Protein AF-A0A956RTL3-F1 (afdb_monomer_lite)

pLDDT: mean 79.17, std 16.59, range [28.55, 94.38]

Foldseek 3Di:
DLVVVLVVLVVLLVVLVVVLVVLVVVLVVVLVVLVVVLVVVVVVVVVVVVVVVVVLVVLVVVLVVLVVVLVVLVVQLVVLVVQLVVLVVQLVVLVVVPPVSPVSNVVSVVSNVVSVVSNVVSVVSNVVSVVSVVVSVVSVVVSVVVNVVVVVVSVVSVVVVVVVSVVSVVVSVVSNVVSVVSSVVSVVVSVVSVVCVVVPVCVVVVVVVVVVVVVVVVVVVVVVCVVCVPVVVVVVVVLVVVLVVDPDPVVNVVSVCVVVVVVDPDDDDDDPDPPDPDPDPDDDDDDDD

Secondary structure (DSSP, 8-state):
-HHHHHHHHHHHHHHHHHHHHHHHHHHHHHHHHHHHHHHHHHHHHHHHHHHHHHHHHHHHHHHHHHHHHHHHHHHHHHHHHHHHHHHHHHHHHHHHHGGGGHHHHHHHHHHHHHHHHHHHHHHHHHHHHHHHHHHHHHHHHHHHHHHHHHHHHHHHHHHHHHHHHHHHHHHHHHHHHHHHHHHHHHHHHHHHHHHHTTT-THHHHHHHHHHHHHHHHHHHHHHHHHH-TTHHHHHHHHHHHHHTT--SHHHHHHHHHHHHHTTS-------------------------

Sequence (289 aa):
NLQDVAGKVELITAASQKLSGLSENTESSLLDNLAKSIADTAEQIAKRFEAFDHLNNSIFSTLSQVEQISTLVKEIESVGEKIEMIAINAQVHAIRTGSDGAALGVIARDIQRLAYLAQYQTSDLSKIIVKIRVAEKNLKDTYDISRSSENERMQNLTQDIKTLIDNMHQQHTQATQLLTKMATMNSDLAVKIKSYLPQINIHTSFTLLIDGVKEILRETVMKIEQMYPDLAHETSTSMENIAERYTMMSERVVHNQFIKGNESGTEQMEPSQIIIDTVVDDDSNIEFF

Radius of gyration: 57.9 Å; chains: 1; bounding box: 109×41×160 Å

Structure (mmCIF, N/CA/C/O backbone):
data_AF-A0A956RTL3-F1
#
_entry.id   AF-A0A956RTL3-F1
#
loop_
_atom_site.group_PDB
_atom_site.id
_atom_site.type_symbol
_atom_site.label_atom_id
_atom_site.label_alt_id
_atom_site.label_comp_id
_atom_site.label_asym_id
_atom_site.label_entity_id
_atom_site.label_seq_id
_atom_site.pdbx_PDB_ins_code
_atom_site.Cartn_x
_atom_site.Cartn_y
_atom_site.Cartn_z
_atom_site.occupancy
_atom_site.B_iso_or_equiv
_atom_site.auth_seq_id
_atom_site.auth_comp_id
_atom_site.auth_asym_id
_atom_site.auth_atom_id
_atom_site.pdbx_PDB_model_num
ATOM 1 N N . ASN A 1 1 ? 27.515 9.390 -54.216 1.00 72.69 1 ASN A N 1
ATOM 2 C CA . ASN A 1 1 ? 28.746 10.062 -53.749 1.00 72.69 1 ASN A CA 1
ATOM 3 C C . ASN A 1 1 ? 29.232 9.345 -52.484 1.00 72.69 1 ASN A C 1
ATOM 5 O O . ASN A 1 1 ? 28.556 9.434 -51.471 1.00 72.69 1 ASN A O 1
ATOM 9 N N . LEU A 1 2 ? 30.322 8.563 -52.542 1.00 72.50 2 LEU A N 1
ATOM 10 C CA . LEU A 1 2 ? 30.811 7.752 -51.403 1.00 72.50 2 LEU A CA 1
ATOM 11 C C . LEU A 1 2 ? 31.325 8.594 -50.223 1.00 72.50 2 LEU A C 1
ATOM 13 O O . LEU A 1 2 ? 31.311 8.126 -49.087 1.00 72.50 2 LEU A O 1
ATOM 17 N N . GLN A 1 3 ? 31.735 9.836 -50.475 1.00 74.94 3 GLN A N 1
ATOM 18 C CA . GLN A 1 3 ? 32.202 10.751 -49.437 1.00 74.94 3 GLN A CA 1
ATOM 19 C C . GLN A 1 3 ? 31.057 11.209 -48.520 1.00 74.94 3 GLN A C 1
ATOM 21 O O . GLN A 1 3 ? 31.235 11.283 -47.307 1.00 74.94 3 GLN A O 1
ATOM 26 N N . ASP A 1 4 ? 29.860 11.409 -49.081 1.00 80.75 4 ASP A N 1
ATOM 27 C CA . ASP A 1 4 ? 28.635 11.676 -48.311 1.00 80.75 4 ASP A CA 1
ATOM 28 C C . ASP A 1 4 ? 28.254 10.478 -47.421 1.00 80.75 4 ASP A C 1
ATOM 30 O O . ASP A 1 4 ? 27.913 10.638 -46.251 1.00 80.75 4 ASP A O 1
ATOM 34 N N . VAL A 1 5 ? 28.395 9.251 -47.940 1.00 79.56 5 VAL A N 1
ATOM 35 C CA . VAL A 1 5 ? 28.131 8.027 -47.165 1.00 79.56 5 VAL A CA 1
ATOM 36 C C . VAL A 1 5 ? 29.120 7.889 -46.003 1.00 79.56 5 VAL A C 1
ATOM 38 O O . VAL A 1 5 ? 28.698 7.594 -44.888 1.00 79.56 5 VAL A O 1
ATOM 41 N N . ALA A 1 6 ? 30.413 8.158 -46.218 1.00 78.94 6 ALA A N 1
ATOM 42 C CA . ALA A 1 6 ? 31.412 8.141 -45.146 1.00 78.94 6 ALA A CA 1
ATOM 43 C C . ALA A 1 6 ? 31.090 9.153 -44.030 1.00 78.94 6 ALA A C 1
ATOM 45 O O . ALA A 1 6 ? 31.144 8.799 -42.852 1.00 78.94 6 ALA A O 1
ATOM 46 N N . GLY A 1 7 ? 30.688 10.378 -44.392 1.00 83.00 7 GLY A N 1
ATOM 47 C CA . GLY A 1 7 ? 30.278 11.398 -43.422 1.00 83.00 7 GLY A CA 1
ATOM 48 C C . GLY A 1 7 ? 29.044 10.985 -42.613 1.00 83.00 7 GLY A C 1
ATOM 49 O O . GLY A 1 7 ? 29.021 11.126 -41.391 1.00 83.00 7 GLY A O 1
ATOM 50 N N . LYS A 1 8 ? 28.041 10.384 -43.266 1.00 86.12 8 LYS A N 1
ATOM 51 C CA . LYS A 1 8 ? 26.853 9.839 -42.583 1.00 86.12 8 LYS A CA 1
ATOM 52 C C . LYS A 1 8 ? 27.207 8.722 -41.597 1.00 86.12 8 LYS A C 1
ATOM 54 O O . LYS A 1 8 ? 26.656 8.685 -40.502 1.00 86.12 8 LYS A O 1
ATOM 59 N N . VAL A 1 9 ? 28.147 7.845 -41.941 1.00 87.31 9 VAL A N 1
ATOM 60 C CA . VAL A 1 9 ? 28.600 6.753 -41.060 1.00 87.31 9 VAL A CA 1
ATOM 61 C C . VAL A 1 9 ? 29.336 7.282 -39.816 1.00 87.31 9 VAL A C 1
ATOM 63 O O . VAL A 1 9 ? 29.134 6.768 -38.710 1.00 87.31 9 VAL A O 1
ATOM 66 N N . GLU A 1 10 ? 30.135 8.342 -39.954 1.00 84.31 10 GLU A N 1
ATOM 67 C CA . GLU A 1 10 ? 30.781 9.013 -38.813 1.00 84.31 10 GLU A CA 1
ATOM 68 C C . GLU A 1 10 ? 29.749 9.672 -37.879 1.00 84.31 10 GLU A C 1
ATOM 70 O O . GLU A 1 10 ? 29.827 9.503 -36.658 1.00 84.31 10 GLU A O 1
ATOM 75 N N . LEU A 1 11 ? 28.719 10.325 -38.434 1.00 86.38 11 LEU A N 1
ATOM 76 C CA . LEU A 1 11 ? 27.612 10.893 -37.650 1.00 86.38 11 LEU A CA 1
ATOM 77 C C . LEU A 1 11 ? 26.847 9.826 -36.856 1.00 86.38 11 LEU A C 1
ATOM 79 O O . LEU A 1 11 ? 26.549 10.028 -35.677 1.00 86.38 11 LEU A O 1
ATOM 83 N N . ILE A 1 12 ? 26.556 8.678 -37.474 1.00 86.38 12 ILE A N 1
ATOM 84 C CA . ILE A 1 12 ? 25.872 7.566 -36.798 1.00 86.38 12 ILE A CA 1
ATOM 85 C C . ILE A 1 12 ? 26.739 7.015 -35.654 1.00 86.38 12 ILE A C 1
ATOM 87 O O . ILE A 1 12 ? 26.221 6.714 -34.580 1.00 86.38 12 ILE A O 1
ATOM 91 N N . THR A 1 13 ? 28.059 6.934 -35.838 1.00 86.44 13 THR A N 1
ATOM 92 C CA . THR A 1 13 ? 28.989 6.487 -34.785 1.00 86.44 13 THR A CA 1
ATOM 93 C C . THR A 1 13 ? 28.964 7.422 -33.572 1.00 86.44 13 THR A C 1
ATOM 95 O O . THR A 1 13 ? 28.840 6.957 -32.435 1.00 86.44 13 THR A O 1
ATOM 98 N N . ALA A 1 14 ? 29.005 8.737 -33.803 1.00 85.56 14 ALA A N 1
ATOM 99 C CA . ALA A 1 14 ? 28.901 9.734 -32.737 1.00 85.56 14 ALA A CA 1
ATOM 100 C C . ALA A 1 14 ? 27.537 9.676 -32.022 1.00 85.56 14 ALA A C 1
ATOM 102 O O . ALA A 1 14 ? 27.465 9.778 -30.794 1.00 85.56 14 ALA A O 1
ATOM 103 N N . ALA A 1 15 ? 26.452 9.457 -32.774 1.00 85.81 15 ALA A N 1
ATOM 104 C CA . ALA A 1 15 ? 25.116 9.284 -32.211 1.00 85.81 15 ALA A CA 1
ATOM 105 C C . ALA A 1 15 ? 25.019 8.037 -31.312 1.00 85.81 15 ALA A C 1
ATOM 107 O O . ALA A 1 15 ? 24.477 8.135 -30.210 1.00 85.81 15 ALA A O 1
ATOM 108 N N . SER A 1 16 ? 25.591 6.896 -31.721 1.00 84.06 16 SER A N 1
ATOM 109 C CA . SER A 1 16 ? 25.631 5.675 -30.898 1.00 84.06 16 SER A CA 1
ATOM 110 C C . SER A 1 16 ? 26.400 5.873 -29.587 1.00 84.06 16 SER A C 1
ATOM 112 O O . SER A 1 16 ? 25.931 5.430 -28.540 1.00 84.06 16 SER A O 1
ATOM 114 N N . GLN A 1 17 ? 27.538 6.577 -29.610 1.00 83.81 17 GLN A N 1
ATOM 115 C CA . GLN A 1 17 ? 28.301 6.890 -28.391 1.00 83.81 17 GLN A CA 1
ATOM 116 C C . GLN A 1 17 ? 27.515 7.795 -27.435 1.00 83.81 17 GLN A C 1
ATOM 118 O O . GLN A 1 17 ? 27.443 7.523 -26.236 1.00 83.81 17 GLN A O 1
ATOM 123 N N . LYS A 1 18 ? 26.874 8.844 -27.966 1.00 85.88 18 LYS A N 1
ATOM 124 C CA . LYS A 1 18 ? 26.027 9.743 -27.170 1.00 85.88 18 LYS A CA 1
ATOM 125 C C . LYS A 1 18 ? 24.845 9.000 -26.540 1.00 85.88 18 LYS A C 1
ATOM 127 O O . LYS A 1 18 ? 24.530 9.233 -25.376 1.00 85.88 18 LYS A O 1
ATOM 132 N N . LEU A 1 19 ? 24.207 8.108 -27.298 1.00 82.81 19 LEU A N 1
ATOM 133 C CA . LEU A 1 19 ? 23.093 7.294 -26.814 1.00 82.81 19 LEU A CA 1
ATOM 134 C C . LEU A 1 19 ? 23.528 6.340 -25.691 1.00 82.81 19 LEU A C 1
ATOM 136 O O . LEU A 1 19 ? 22.798 6.197 -24.715 1.00 82.81 19 LEU A O 1
ATOM 140 N N . SER A 1 20 ? 24.734 5.767 -25.773 1.00 81.75 20 SER A N 1
ATOM 141 C CA . SER A 1 20 ? 25.299 4.931 -24.703 1.00 81.75 20 SER A CA 1
ATOM 142 C C . SER A 1 20 ? 25.443 5.708 -23.388 1.00 81.75 20 SER A C 1
ATOM 144 O O . SER A 1 20 ? 24.971 5.251 -22.352 1.00 81.75 20 SER A O 1
ATOM 146 N N . GLY A 1 21 ? 26.006 6.922 -23.432 1.00 81.88 21 GLY A N 1
ATOM 147 C CA . GLY A 1 21 ? 26.162 7.755 -22.231 1.00 81.88 21 GLY A CA 1
ATOM 148 C C . GLY A 1 21 ? 24.836 8.266 -21.649 1.00 81.88 21 GLY A C 1
ATOM 149 O O . GLY A 1 21 ? 24.694 8.408 -20.436 1.00 81.88 21 GLY A O 1
ATOM 150 N N . LEU A 1 22 ? 23.830 8.528 -22.490 1.00 80.06 22 LEU A N 1
ATOM 151 C CA . LEU A 1 22 ? 22.475 8.858 -22.024 1.00 80.06 22 LEU A CA 1
ATOM 152 C C . LEU A 1 22 ? 21.806 7.663 -21.329 1.00 80.06 22 LEU A C 1
ATOM 154 O O . LEU A 1 22 ? 21.102 7.853 -20.336 1.00 80.06 22 LEU A O 1
ATOM 158 N N . SER A 1 23 ? 22.046 6.449 -21.832 1.00 78.12 23 SER A N 1
ATOM 159 C CA . SER A 1 23 ? 21.513 5.206 -21.270 1.00 78.12 23 SER A CA 1
ATOM 160 C C . SER A 1 23 ? 22.012 4.969 -19.839 1.00 78.12 23 SER A C 1
ATOM 162 O O . SER A 1 23 ? 21.199 4.717 -18.954 1.00 78.12 23 SER A O 1
ATOM 164 N N . GLU A 1 24 ? 23.317 5.133 -19.583 1.00 78.19 24 GLU A N 1
ATOM 165 C CA . GLU A 1 24 ? 23.917 4.944 -18.244 1.00 78.19 24 GLU A CA 1
ATOM 166 C C . GLU A 1 24 ? 23.346 5.923 -17.205 1.00 78.19 24 GLU A C 1
ATOM 168 O O . GLU A 1 24 ? 22.975 5.541 -16.095 1.00 78.19 24 GLU A O 1
ATOM 173 N N . ASN A 1 25 ? 23.216 7.200 -17.579 1.00 81.94 25 ASN A N 1
ATOM 174 C CA . ASN A 1 25 ? 22.660 8.221 -16.688 1.00 81.94 25 ASN A CA 1
ATOM 175 C C . ASN A 1 25 ? 21.173 7.983 -16.388 1.00 81.94 25 ASN A C 1
ATOM 177 O O . ASN A 1 25 ? 20.711 8.237 -15.274 1.00 81.94 25 ASN A O 1
ATOM 181 N N . THR A 1 26 ? 20.423 7.503 -17.383 1.00 78.94 26 THR A N 1
ATOM 182 C CA . THR A 1 26 ? 18.995 7.209 -17.228 1.00 78.94 26 THR A CA 1
ATOM 183 C C . THR A 1 26 ? 18.782 6.018 -16.296 1.00 78.94 26 THR A C 1
ATOM 185 O O . THR A 1 26 ? 17.918 6.085 -15.427 1.00 78.94 26 THR A O 1
ATOM 188 N N . GLU A 1 27 ? 19.585 4.958 -16.427 1.00 80.94 27 GLU A N 1
ATOM 189 C CA . GLU A 1 27 ? 19.527 3.793 -15.536 1.00 80.94 27 GLU A CA 1
ATOM 190 C C . GLU A 1 27 ? 19.791 4.195 -14.082 1.00 80.94 27 GLU A C 1
ATOM 192 O O . GLU A 1 27 ? 18.945 3.955 -13.223 1.00 80.94 27 GLU A O 1
ATOM 197 N N . SER A 1 28 ? 20.898 4.898 -13.822 1.00 80.94 28 SER A N 1
ATOM 198 C CA . SER A 1 28 ? 21.255 5.360 -12.474 1.00 80.94 28 SER A CA 1
ATOM 199 C C . SER A 1 28 ? 20.139 6.198 -11.833 1.00 80.94 28 SER A C 1
ATOM 201 O O . SER A 1 28 ? 19.684 5.912 -10.725 1.00 80.94 28 SER A O 1
ATOM 203 N N . SER A 1 29 ? 19.595 7.171 -12.574 1.00 85.56 29 SER A N 1
ATOM 204 C CA . SER A 1 29 ? 18.516 8.025 -12.067 1.00 85.56 29 SER A CA 1
ATOM 205 C C . SER A 1 29 ? 17.225 7.253 -11.769 1.00 85.56 29 SER A C 1
ATOM 207 O O . SER A 1 29 ? 16.538 7.560 -10.792 1.00 85.56 29 SER A O 1
ATOM 209 N N . LEU A 1 30 ? 16.862 6.267 -12.594 1.00 82.31 30 LEU A N 1
ATOM 210 C CA . LEU A 1 30 ? 15.667 5.455 -12.358 1.00 82.31 30 LEU A CA 1
ATOM 211 C C . LEU A 1 30 ? 15.835 4.547 -11.135 1.00 82.31 30 LEU A C 1
ATOM 213 O O . LEU A 1 30 ? 14.903 4.447 -10.335 1.00 82.31 30 LEU A O 1
ATOM 217 N N . LEU A 1 31 ? 17.015 3.946 -10.957 1.00 82.69 31 LEU A N 1
ATOM 218 C CA . LEU A 1 31 ? 17.328 3.121 -9.788 1.00 82.69 31 LEU A CA 1
ATOM 219 C C . LEU A 1 31 ? 17.287 3.937 -8.491 1.00 82.69 31 LEU A C 1
ATOM 221 O O . LEU A 1 31 ? 16.657 3.506 -7.522 1.00 82.69 31 LEU A O 1
ATOM 225 N N . ASP A 1 32 ? 17.865 5.140 -8.492 1.00 84.62 32 ASP A N 1
ATOM 226 C CA . ASP A 1 32 ? 17.837 6.046 -7.339 1.00 84.62 32 ASP A CA 1
ATOM 227 C C . ASP A 1 32 ? 16.404 6.449 -6.962 1.00 84.62 32 ASP A C 1
ATOM 229 O O . ASP A 1 32 ? 16.019 6.419 -5.788 1.00 84.62 32 ASP A O 1
ATOM 233 N N . ASN A 1 33 ? 15.580 6.790 -7.959 1.00 87.25 33 ASN A N 1
ATOM 234 C CA . ASN A 1 33 ? 14.179 7.147 -7.737 1.00 87.25 33 ASN A CA 1
ATOM 235 C C . ASN A 1 33 ? 13.366 5.968 -7.184 1.00 87.25 33 ASN A C 1
ATOM 237 O O . ASN A 1 33 ? 12.533 6.154 -6.293 1.00 87.25 33 ASN A O 1
ATOM 241 N N . LEU A 1 34 ? 13.616 4.756 -7.682 1.00 84.00 34 LEU A N 1
ATOM 242 C CA . LEU A 1 34 ? 12.929 3.549 -7.233 1.00 84.00 34 LEU A CA 1
ATOM 243 C C . LEU A 1 34 ? 13.317 3.185 -5.794 1.00 84.00 34 LEU A C 1
ATOM 245 O O . LEU A 1 34 ? 12.439 2.940 -4.964 1.00 84.00 34 LEU A O 1
ATOM 249 N N . ALA A 1 35 ? 14.613 3.230 -5.474 1.00 82.56 35 ALA A N 1
ATOM 250 C CA . ALA A 1 35 ? 15.118 3.001 -4.122 1.00 82.56 35 ALA A CA 1
ATOM 251 C C . ALA A 1 35 ? 14.531 4.009 -3.124 1.00 82.56 35 ALA A C 1
ATOM 253 O O . ALA A 1 35 ? 14.074 3.625 -2.043 1.00 82.56 35 ALA A O 1
ATOM 254 N N . LYS A 1 36 ? 14.469 5.289 -3.510 1.00 88.56 36 LYS A N 1
ATOM 255 C CA . LYS A 1 36 ? 13.844 6.334 -2.697 1.00 88.56 36 LYS A CA 1
ATOM 256 C C . LYS A 1 36 ? 12.353 6.076 -2.479 1.00 88.56 36 LYS A C 1
ATOM 258 O O . LYS A 1 36 ? 11.887 6.137 -1.346 1.00 88.56 36 LYS A O 1
ATOM 263 N N . SER A 1 37 ? 11.612 5.735 -3.533 1.00 86.62 37 SER A N 1
ATOM 264 C CA . SER A 1 37 ? 10.175 5.468 -3.424 1.00 86.62 37 SER A CA 1
ATOM 265 C C . SER A 1 37 ? 9.867 4.284 -2.498 1.00 86.62 37 SER A C 1
ATOM 267 O O . SER A 1 37 ? 8.882 4.339 -1.756 1.00 86.62 37 SER A O 1
ATOM 269 N N . ILE A 1 38 ? 10.705 3.240 -2.491 1.00 84.44 38 ILE A N 1
ATOM 270 C CA . ILE A 1 38 ? 10.585 2.129 -1.532 1.00 84.44 38 ILE A CA 1
ATOM 271 C C . ILE A 1 38 ? 10.841 2.611 -0.113 1.00 84.44 38 ILE A C 1
ATOM 273 O O . ILE A 1 38 ? 10.045 2.311 0.773 1.00 84.44 38 ILE A O 1
ATOM 277 N N . ALA A 1 39 ? 11.939 3.339 0.105 1.00 86.00 39 ALA A N 1
ATOM 278 C CA . ALA A 1 39 ? 12.299 3.836 1.427 1.00 86.00 39 ALA A CA 1
ATOM 279 C C . ALA A 1 39 ? 11.175 4.707 2.013 1.00 86.00 39 ALA A C 1
ATOM 281 O O . ALA A 1 39 ? 10.751 4.476 3.145 1.00 86.00 39 ALA A O 1
ATOM 282 N N . ASP A 1 40 ? 10.616 5.609 1.203 1.00 90.38 40 ASP A N 1
ATOM 283 C CA . ASP A 1 40 ? 9.488 6.464 1.585 1.00 90.38 40 ASP A CA 1
ATOM 284 C C . ASP A 1 40 ? 8.234 5.633 1.922 1.00 90.38 40 ASP A C 1
ATOM 286 O O . ASP A 1 40 ? 7.513 5.924 2.880 1.00 90.38 40 ASP A O 1
ATOM 290 N N . THR A 1 41 ? 7.959 4.575 1.152 1.00 86.75 41 THR A N 1
ATOM 291 C CA . THR A 1 41 ? 6.805 3.689 1.386 1.00 86.75 41 THR A CA 1
ATOM 292 C C . THR A 1 41 ? 6.985 2.863 2.663 1.00 86.75 41 THR A C 1
ATOM 294 O O . THR A 1 41 ? 6.056 2.746 3.466 1.00 86.75 41 THR A O 1
ATOM 297 N N . ALA A 1 42 ? 8.188 2.332 2.891 1.00 84.75 42 ALA A N 1
ATOM 298 C CA . ALA A 1 42 ? 8.542 1.591 4.097 1.00 84.75 42 ALA A CA 1
ATOM 299 C C . ALA A 1 42 ? 8.458 2.478 5.348 1.00 84.75 42 ALA A C 1
ATOM 301 O O . ALA A 1 42 ? 7.892 2.059 6.360 1.00 84.75 42 ALA A O 1
ATOM 302 N N . GLU A 1 43 ? 8.938 3.722 5.270 1.00 90.31 43 GLU A N 1
ATOM 303 C CA . GLU A 1 43 ? 8.830 4.695 6.361 1.00 90.31 43 GLU A CA 1
ATOM 304 C C . GLU A 1 43 ? 7.364 5.019 6.683 1.00 90.31 43 GLU A C 1
ATOM 306 O O . GLU A 1 43 ? 6.969 5.040 7.852 1.00 90.31 43 GLU A O 1
ATOM 311 N N . GLN A 1 44 ? 6.525 5.231 5.665 1.00 90.12 44 GLN A N 1
ATOM 312 C CA . GLN A 1 44 ? 5.097 5.484 5.872 1.00 90.12 44 GLN A CA 1
ATOM 313 C C . GLN A 1 44 ? 4.386 4.305 6.543 1.00 90.12 44 GLN A C 1
ATOM 315 O O . GLN A 1 44 ? 3.550 4.516 7.424 1.00 90.12 44 GLN A O 1
ATOM 320 N N . ILE A 1 45 ? 4.718 3.0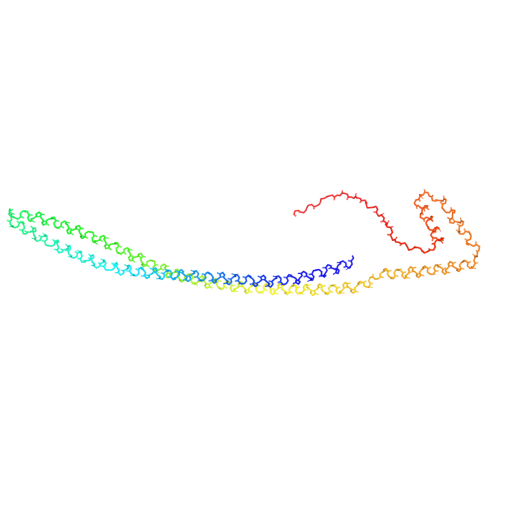73 6.159 1.00 86.88 45 ILE A N 1
ATOM 321 C CA . ILE A 1 45 ? 4.158 1.872 6.787 1.00 86.88 45 ILE A CA 1
ATOM 322 C C . ILE A 1 45 ? 4.640 1.734 8.235 1.00 86.88 45 ILE A C 1
ATOM 324 O O . ILE A 1 45 ? 3.821 1.482 9.120 1.00 86.88 45 ILE A O 1
ATOM 328 N N . ALA A 1 46 ? 5.919 1.997 8.510 1.00 87.19 46 ALA A N 1
ATOM 329 C CA . ALA A 1 46 ? 6.448 1.996 9.873 1.00 87.19 46 ALA A CA 1
ATOM 330 C C . ALA A 1 46 ? 5.724 3.014 10.775 1.00 87.19 46 ALA A C 1
ATOM 332 O O . ALA A 1 46 ? 5.260 2.653 11.857 1.00 87.19 46 ALA A O 1
ATOM 333 N N . LYS A 1 47 ? 5.526 4.252 10.297 1.00 91.38 47 LYS A N 1
ATOM 334 C CA . LYS A 1 47 ? 4.772 5.292 11.025 1.00 91.38 47 LYS A CA 1
ATOM 335 C C . LYS A 1 47 ? 3.322 4.891 11.293 1.00 91.38 47 LYS A C 1
ATOM 337 O O . LYS A 1 47 ? 2.779 5.201 12.352 1.00 91.38 47 LYS A O 1
ATOM 342 N N . ARG A 1 48 ? 2.675 4.197 10.350 1.00 87.69 48 ARG A N 1
ATOM 343 C CA . ARG A 1 48 ? 1.311 3.676 10.550 1.00 87.69 48 ARG A CA 1
ATOM 344 C C . ARG A 1 48 ? 1.271 2.630 11.658 1.00 87.69 48 ARG A C 1
ATOM 346 O O . ARG A 1 48 ? 0.353 2.675 12.472 1.00 87.69 48 ARG A O 1
ATOM 353 N N . PHE A 1 49 ? 2.248 1.726 11.715 1.00 86.19 49 PHE A N 1
ATOM 354 C CA . PHE A 1 49 ? 2.323 0.737 12.792 1.00 86.19 49 PHE A CA 1
ATOM 355 C C . PHE A 1 49 ? 2.583 1.369 14.152 1.00 86.19 49 PHE A C 1
ATOM 357 O O . PHE A 1 49 ? 1.918 1.001 15.114 1.00 86.19 49 PHE A O 1
ATOM 364 N N . GLU A 1 50 ? 3.457 2.369 14.227 1.00 90.38 50 GLU A N 1
ATOM 365 C CA . GLU A 1 50 ? 3.683 3.120 15.463 1.00 90.38 50 GLU A CA 1
ATOM 366 C C . GLU A 1 50 ? 2.398 3.817 15.946 1.00 90.38 50 GLU A C 1
ATOM 368 O O . GLU A 1 50 ? 2.003 3.680 17.106 1.00 90.38 50 GLU A O 1
ATOM 373 N N . ALA A 1 51 ? 1.679 4.497 15.045 1.00 89.44 51 ALA A N 1
ATOM 374 C CA . ALA A 1 51 ? 0.398 5.127 15.366 1.00 89.44 51 ALA A CA 1
ATOM 375 C C . ALA A 1 51 ? -0.653 4.110 15.849 1.00 89.44 51 ALA A C 1
ATOM 377 O O . ALA A 1 51 ? -1.417 4.389 16.777 1.00 89.44 51 ALA A O 1
ATOM 378 N N . PHE A 1 52 ? -0.678 2.920 15.251 1.00 86.12 52 PHE A N 1
ATOM 379 C CA . PHE A 1 52 ? -1.555 1.841 15.692 1.00 86.12 52 PHE A CA 1
ATOM 380 C C . PHE A 1 52 ? -1.144 1.250 17.042 1.00 86.12 52 PHE A C 1
ATOM 382 O O . PHE A 1 52 ? -2.022 0.973 17.855 1.00 86.12 52 PHE A O 1
ATOM 389 N N . ASP A 1 53 ? 0.148 1.088 17.323 1.00 87.69 53 ASP A N 1
ATOM 390 C CA . ASP A 1 53 ? 0.618 0.619 18.631 1.00 87.69 53 ASP A CA 1
ATOM 391 C C . ASP A 1 53 ? 0.228 1.627 19.733 1.00 87.69 53 ASP A C 1
ATOM 393 O O . ASP A 1 53 ? -0.244 1.235 20.805 1.00 87.69 53 ASP A O 1
ATOM 397 N N . HIS A 1 54 ? 0.296 2.935 19.453 1.00 91.25 54 HIS A N 1
ATOM 398 C CA . HIS A 1 54 ? -0.253 3.969 20.340 1.00 91.25 54 HIS A CA 1
ATOM 399 C C . HIS A 1 54 ? -1.773 3.860 20.530 1.00 91.25 54 HIS A C 1
ATOM 401 O O . HIS A 1 54 ? -2.269 3.982 21.660 1.00 91.25 54 HIS A O 1
ATOM 407 N N . LEU A 1 55 ? -2.520 3.612 19.452 1.00 87.62 55 LEU A N 1
ATOM 408 C CA . LEU A 1 55 ? -3.964 3.383 19.518 1.00 87.62 55 LEU A CA 1
ATOM 409 C C . LEU A 1 55 ? -4.287 2.153 20.380 1.00 87.62 55 LEU A C 1
ATOM 411 O O . LEU A 1 55 ? -5.164 2.223 21.239 1.00 87.62 55 LEU A O 1
ATOM 415 N N . ASN A 1 56 ? -3.539 1.065 20.213 1.00 86.38 56 ASN A N 1
ATOM 416 C CA . ASN A 1 56 ? -3.728 -0.183 20.947 1.00 86.38 56 ASN A CA 1
ATOM 417 C C . ASN A 1 56 ? -3.463 0.004 22.452 1.00 86.38 56 ASN A C 1
ATOM 419 O O . ASN A 1 56 ? -4.253 -0.425 23.291 1.00 86.38 56 ASN A O 1
ATOM 423 N N . ASN A 1 57 ? -2.414 0.751 22.806 1.00 89.50 57 ASN A N 1
ATOM 424 C CA . ASN A 1 57 ? -2.149 1.138 24.195 1.00 89.50 57 ASN A CA 1
ATOM 425 C C . ASN A 1 57 ? -3.286 1.983 24.796 1.00 89.50 57 ASN A C 1
ATOM 427 O O . ASN A 1 57 ? -3.689 1.770 25.943 1.00 89.50 57 ASN A O 1
ATOM 431 N N . SER A 1 58 ? -3.831 2.924 24.019 1.00 89.88 58 SER A N 1
ATOM 432 C CA . SER A 1 58 ? -4.963 3.758 24.450 1.00 89.88 58 SER A CA 1
ATOM 433 C C . SER A 1 58 ? -6.210 2.912 24.703 1.00 89.88 58 SER A C 1
ATOM 435 O O . SER A 1 58 ? -6.880 3.078 25.720 1.00 89.88 58 SER A O 1
ATOM 437 N N . ILE A 1 59 ? -6.472 1.947 23.824 1.00 86.50 59 ILE A N 1
ATOM 438 C CA . ILE A 1 59 ? -7.576 0.994 23.955 1.00 86.50 59 ILE A CA 1
ATOM 439 C C . ILE A 1 59 ? -7.407 0.115 25.190 1.00 86.50 59 ILE A C 1
ATOM 441 O O . ILE A 1 59 ? -8.368 -0.066 25.935 1.00 86.50 59 ILE A O 1
ATOM 445 N N . PHE A 1 60 ? -6.199 -0.384 25.457 1.00 86.69 60 PHE A N 1
ATOM 446 C CA . PHE A 1 60 ? -5.927 -1.184 26.651 1.00 86.69 60 PHE A CA 1
ATOM 447 C C . PHE A 1 60 ? -6.181 -0.386 27.940 1.00 86.69 60 PHE A C 1
ATOM 449 O O . PHE A 1 60 ? -6.771 -0.894 28.896 1.00 86.69 60 PHE A O 1
ATOM 456 N N . SER A 1 61 ? -5.803 0.896 27.949 1.00 90.50 61 SER A N 1
ATOM 457 C CA . SER A 1 61 ? -6.130 1.816 29.044 1.00 90.50 61 SER A CA 1
ATOM 458 C C . SER A 1 61 ? -7.645 1.984 29.213 1.00 90.50 61 SER A C 1
ATOM 460 O O . SER A 1 61 ? -8.169 1.835 30.320 1.00 90.50 61 SER A O 1
ATOM 462 N N . THR A 1 62 ? -8.378 2.199 28.115 1.00 87.94 62 THR A N 1
ATOM 463 C CA . THR A 1 62 ? -9.848 2.260 28.135 1.00 87.94 62 THR A CA 1
ATOM 464 C C . THR A 1 62 ? -10.466 0.954 28.635 1.00 87.94 62 THR A C 1
ATOM 466 O O . THR A 1 62 ? -11.417 0.993 29.411 1.00 87.94 62 THR A O 1
ATOM 469 N N . LEU A 1 63 ? -9.921 -0.208 28.269 1.00 86.06 63 LEU A N 1
ATOM 470 C CA . LEU A 1 63 ? -10.417 -1.505 28.729 1.00 86.06 63 LEU A CA 1
ATOM 471 C C . LEU A 1 63 ? -10.264 -1.664 30.245 1.00 86.06 63 LEU A C 1
ATOM 473 O O . LEU A 1 63 ? -11.194 -2.110 30.913 1.00 86.06 63 LEU A O 1
ATOM 477 N N . SER A 1 64 ? -9.125 -1.241 30.794 1.00 89.12 64 SER A N 1
ATOM 478 C CA . SER A 1 64 ? -8.901 -1.226 32.244 1.00 89.12 64 SER A CA 1
ATOM 479 C C . SER A 1 64 ? -9.941 -0.360 32.965 1.00 89.12 64 SER A C 1
ATOM 481 O O . SER A 1 64 ? -10.523 -0.779 33.968 1.00 89.12 64 SER A O 1
ATOM 483 N N . GLN A 1 65 ? -10.260 0.813 32.412 1.00 90.25 65 GLN A N 1
ATOM 484 C CA . GLN A 1 65 ? -11.324 1.673 32.941 1.00 90.25 65 GLN A CA 1
ATOM 485 C C . GLN A 1 65 ? -12.706 1.010 32.829 1.00 90.25 65 GLN A C 1
ATOM 487 O O . GLN A 1 65 ? -13.504 1.068 33.761 1.00 90.25 65 GLN A O 1
ATOM 492 N N . VAL A 1 66 ? -12.987 0.331 31.717 1.00 90.38 66 VAL A N 1
ATOM 493 C CA . VAL A 1 66 ? -14.248 -0.391 31.498 1.00 90.38 66 VAL A CA 1
ATOM 494 C C . VAL A 1 66 ? -14.402 -1.583 32.453 1.00 90.38 66 VAL A C 1
ATOM 496 O O . VAL A 1 66 ? -15.513 -1.845 32.911 1.00 90.38 66 VAL A O 1
ATOM 499 N N . GLU A 1 67 ? -13.323 -2.283 32.810 1.00 89.00 67 GLU A N 1
ATOM 500 C CA . GLU A 1 67 ? -13.337 -3.332 33.847 1.00 89.00 67 GLU A CA 1
ATOM 501 C C . GLU A 1 67 ? -13.655 -2.763 35.238 1.00 89.00 67 GLU A C 1
ATOM 503 O O . GLU A 1 67 ? -14.464 -3.332 35.980 1.00 89.00 67 GLU A O 1
ATOM 508 N N . GLN A 1 68 ? -13.091 -1.600 35.576 1.00 91.94 68 GLN A N 1
ATOM 509 C CA . GLN A 1 68 ? -13.428 -0.901 36.821 1.00 91.94 68 GLN A CA 1
ATOM 510 C C . GLN A 1 68 ? -14.910 -0.512 36.847 1.00 91.94 68 GLN A C 1
ATOM 512 O O . GLN A 1 68 ? -15.603 -0.801 37.823 1.00 91.94 68 GLN A O 1
ATOM 517 N N . ILE A 1 69 ? -15.427 0.052 35.749 1.00 91.12 69 ILE A N 1
ATOM 518 C CA . ILE A 1 69 ? -16.858 0.362 35.613 1.00 91.12 69 ILE A CA 1
ATOM 519 C C . ILE A 1 69 ? -17.690 -0.916 35.745 1.00 91.12 69 ILE A C 1
ATOM 521 O O . ILE A 1 69 ? -18.677 -0.923 36.471 1.00 91.12 69 ILE A O 1
ATOM 525 N N . SER A 1 70 ? -17.289 -2.020 35.112 1.00 91.06 70 SER A N 1
ATOM 526 C CA . SER A 1 70 ? -18.008 -3.293 35.217 1.00 91.06 70 SER A CA 1
ATOM 527 C C . SER A 1 70 ? -18.094 -3.808 36.652 1.00 91.06 70 SER A C 1
ATOM 529 O O . SER A 1 70 ? -19.096 -4.427 37.009 1.00 91.06 70 SER A O 1
ATOM 531 N N . THR A 1 71 ? -17.060 -3.575 37.458 1.00 92.50 71 THR A N 1
ATOM 532 C CA . THR A 1 71 ? -17.042 -3.953 38.875 1.00 92.50 71 THR A CA 1
ATOM 533 C C . THR A 1 71 ? -18.006 -3.080 39.673 1.00 92.50 71 THR A C 1
ATOM 535 O O . THR A 1 71 ? -18.867 -3.610 40.371 1.00 92.50 71 THR A O 1
ATOM 538 N N . LEU A 1 72 ? -17.954 -1.759 39.476 1.00 92.19 72 LEU A N 1
ATOM 539 C CA . LEU A 1 72 ? -18.877 -0.813 40.113 1.00 92.19 72 LEU A CA 1
ATOM 540 C C . LEU A 1 72 ? -20.340 -1.103 39.755 1.00 92.19 72 LEU A C 1
ATOM 542 O O . LEU A 1 72 ? -21.216 -1.038 40.610 1.00 92.19 72 LEU A O 1
ATOM 546 N N . VAL A 1 73 ? -20.620 -1.470 38.503 1.00 92.69 73 VAL A N 1
ATOM 547 C CA . VAL A 1 73 ? -21.975 -1.829 38.059 1.00 92.69 73 VAL A CA 1
ATOM 548 C C . VAL A 1 73 ? -22.501 -3.059 38.796 1.00 92.69 73 VAL A C 1
ATOM 550 O O . VAL A 1 73 ? -23.646 -3.042 39.243 1.00 92.69 73 VAL A O 1
ATOM 553 N N . LYS A 1 74 ? -21.666 -4.088 38.993 1.00 90.12 74 LYS A N 1
ATOM 554 C CA . LYS A 1 74 ? -22.029 -5.275 39.789 1.00 90.12 74 LYS A CA 1
ATOM 555 C C . LYS A 1 74 ? -22.254 -4.939 41.263 1.00 90.12 74 LYS A C 1
ATOM 557 O O . LYS A 1 74 ? -23.140 -5.504 41.899 1.00 90.12 74 LYS A O 1
ATOM 562 N N . GLU A 1 75 ? -21.466 -4.021 41.817 1.00 92.62 75 GLU A N 1
ATOM 563 C CA . GLU A 1 75 ? -21.671 -3.542 43.187 1.00 92.62 75 GLU A CA 1
ATOM 564 C C . GLU A 1 75 ? -23.005 -2.797 43.327 1.00 92.62 75 GLU A C 1
ATOM 566 O O . GLU A 1 75 ? -23.745 -3.058 44.276 1.00 92.62 75 GLU A O 1
ATOM 571 N N . ILE A 1 76 ? -23.353 -1.930 42.368 1.00 90.94 76 ILE A N 1
ATOM 572 C CA . ILE A 1 76 ? -24.643 -1.221 42.346 1.00 90.94 76 ILE A CA 1
ATOM 573 C C . ILE A 1 76 ? -25.804 -2.213 42.227 1.00 90.94 76 ILE A C 1
ATOM 575 O O . ILE A 1 76 ? -26.796 -2.057 42.935 1.00 90.94 76 ILE A O 1
ATOM 579 N N . GLU A 1 77 ? -25.677 -3.243 41.390 1.00 90.56 77 GLU A N 1
ATOM 580 C CA . GLU A 1 77 ? -26.679 -4.308 41.262 1.00 90.56 77 GLU A CA 1
ATOM 581 C C . GLU A 1 77 ? -26.890 -5.034 42.604 1.00 90.56 77 GLU A C 1
ATOM 583 O O . GLU A 1 77 ? -28.019 -5.117 43.089 1.00 90.56 77 GLU A O 1
ATOM 588 N N . SER A 1 78 ? -25.806 -5.423 43.289 1.00 91.44 78 SER A N 1
ATOM 589 C CA . SER A 1 78 ? -25.872 -6.047 44.622 1.00 91.44 78 SER A CA 1
ATOM 590 C C . SER A 1 78 ? -26.466 -5.124 45.696 1.00 91.44 78 SER A C 1
ATOM 592 O O . SER A 1 78 ? -27.197 -5.571 46.587 1.00 91.44 78 SER A O 1
ATOM 594 N N . VAL A 1 79 ? -26.166 -3.823 45.646 1.00 90.44 79 VAL A N 1
ATOM 595 C CA . VAL A 1 79 ? -26.787 -2.829 46.534 1.00 90.44 79 VAL A CA 1
ATOM 596 C C . VAL A 1 79 ? -28.279 -2.695 46.223 1.00 90.44 79 VAL A C 1
ATOM 598 O O . VAL A 1 79 ? -29.085 -2.657 47.153 1.00 90.44 79 VAL A O 1
ATOM 601 N N . GLY A 1 80 ? -28.659 -2.688 44.944 1.00 91.06 80 GLY A N 1
ATOM 602 C CA . GLY A 1 80 ? -30.048 -2.666 44.490 1.00 91.06 80 GLY A CA 1
ATOM 603 C C . GLY A 1 80 ? -30.856 -3.852 45.016 1.00 91.06 80 GLY A C 1
ATOM 604 O O . GLY A 1 80 ? -31.935 -3.643 45.567 1.00 91.06 80 GLY A O 1
ATOM 605 N N . GLU A 1 81 ? -30.319 -5.072 44.937 1.00 90.31 81 GLU A N 1
ATOM 606 C CA . GLU A 1 81 ? -30.949 -6.282 45.498 1.00 90.31 81 GLU A CA 1
ATOM 607 C C . GLU A 1 81 ? -31.152 -6.185 47.021 1.00 90.31 81 GLU A C 1
ATOM 609 O O . GLU A 1 81 ? -32.202 -6.553 47.555 1.00 90.31 81 GLU A O 1
ATOM 614 N N . LYS A 1 82 ? -30.166 -5.645 47.752 1.00 92.81 82 LYS A N 1
ATOM 615 C CA . LYS A 1 82 ? -30.288 -5.435 49.206 1.00 92.81 82 LYS A CA 1
ATOM 616 C C . LYS A 1 82 ? -31.356 -4.401 49.543 1.00 92.81 82 LYS A C 1
ATOM 618 O O . LYS A 1 82 ? -32.128 -4.614 50.477 1.00 92.81 82 LYS A O 1
ATOM 623 N N . ILE A 1 83 ? -31.406 -3.291 48.805 1.00 92.88 83 ILE A N 1
ATOM 624 C CA . ILE A 1 83 ? -32.430 -2.253 48.985 1.00 92.88 83 ILE A CA 1
ATOM 625 C C . ILE A 1 83 ? -33.817 -2.838 48.713 1.00 92.88 83 ILE A C 1
ATOM 627 O O . ILE A 1 83 ? -34.739 -2.596 49.493 1.00 92.88 83 ILE A O 1
ATOM 631 N N . GLU A 1 84 ? -33.960 -3.643 47.661 1.00 91.81 84 GLU A N 1
ATOM 632 C CA . GLU A 1 84 ? -35.207 -4.337 47.344 1.00 91.81 84 GLU A CA 1
ATOM 633 C C . GLU A 1 84 ? -35.641 -5.270 48.484 1.00 91.81 84 GLU A C 1
ATOM 635 O O . GLU A 1 84 ? -36.787 -5.206 48.933 1.00 91.81 84 GLU A O 1
ATOM 640 N N . MET A 1 85 ? -34.721 -6.067 49.034 1.00 93.81 85 MET A N 1
ATOM 641 C CA . MET A 1 85 ? -35.004 -6.939 50.179 1.00 93.81 85 MET A CA 1
ATOM 642 C C . MET A 1 85 ? -35.441 -6.146 51.423 1.00 93.81 85 MET A C 1
ATOM 644 O O . MET A 1 85 ? -36.393 -6.531 52.108 1.00 93.81 85 MET A O 1
ATOM 648 N N . ILE A 1 86 ? -34.778 -5.022 51.716 1.00 92.56 86 ILE A N 1
ATOM 649 C CA . ILE A 1 86 ? -35.143 -4.133 52.831 1.00 92.56 86 ILE A CA 1
ATOM 650 C C . ILE A 1 86 ? -36.542 -3.549 52.613 1.00 92.56 86 ILE A C 1
ATOM 652 O O . ILE A 1 86 ? -37.351 -3.536 53.545 1.00 92.56 86 ILE A O 1
ATOM 656 N N . ALA A 1 87 ? -36.840 -3.099 51.394 1.00 93.88 87 ALA A N 1
ATOM 657 C CA . ALA A 1 87 ? -38.138 -2.548 51.030 1.00 93.88 87 ALA A CA 1
ATOM 658 C C . ALA A 1 87 ? -39.256 -3.584 51.209 1.00 93.88 87 ALA A C 1
ATOM 660 O O . ALA A 1 87 ? -40.255 -3.290 51.864 1.00 93.88 87 ALA A O 1
ATOM 661 N N . ILE A 1 88 ? -39.056 -4.817 50.736 1.00 91.50 88 ILE A N 1
ATOM 662 C CA . ILE A 1 88 ? -40.013 -5.920 50.913 1.00 91.50 88 ILE A CA 1
ATOM 663 C C . ILE A 1 88 ? -40.252 -6.200 52.403 1.00 91.50 88 ILE A C 1
ATOM 665 O O . ILE A 1 88 ? -41.403 -6.286 52.839 1.00 91.50 88 ILE A O 1
ATOM 669 N N . ASN A 1 89 ? -39.190 -6.276 53.212 1.00 92.06 89 ASN A N 1
ATOM 670 C CA . ASN A 1 89 ? -39.316 -6.501 54.655 1.00 92.06 89 ASN A CA 1
ATOM 671 C C . ASN A 1 89 ? -40.095 -5.370 55.347 1.00 92.06 89 ASN A C 1
ATOM 673 O O . ASN A 1 89 ? -40.989 -5.633 56.156 1.00 92.06 89 ASN A O 1
ATOM 677 N N . ALA A 1 90 ? -39.807 -4.111 55.004 1.00 92.56 90 ALA A N 1
ATOM 678 C CA . ALA A 1 90 ? -40.530 -2.952 55.528 1.00 92.56 90 ALA A CA 1
ATOM 679 C C . ALA A 1 90 ? -42.012 -2.967 55.119 1.00 92.56 90 ALA A C 1
ATOM 681 O O . ALA A 1 90 ? -42.885 -2.635 55.922 1.00 92.56 90 ALA A O 1
ATOM 682 N N . GLN A 1 91 ? -42.308 -3.408 53.897 1.00 91.94 91 GLN A N 1
ATOM 683 C CA . GLN A 1 91 ? -43.664 -3.516 53.371 1.00 91.94 91 GLN A CA 1
ATOM 684 C C . GLN A 1 91 ? -44.479 -4.601 54.090 1.00 91.94 91 GLN A C 1
ATOM 686 O O . GLN A 1 91 ? -45.631 -4.363 54.455 1.00 91.94 91 GLN A O 1
ATOM 691 N N . VAL A 1 92 ? -43.875 -5.760 54.374 1.00 90.31 92 VAL A N 1
ATOM 692 C CA . VAL A 1 92 ? -44.491 -6.822 55.192 1.00 90.31 92 VAL A CA 1
ATOM 693 C C . VAL A 1 92 ? -44.755 -6.329 56.617 1.00 90.31 92 VAL A C 1
ATOM 695 O O . VAL A 1 92 ? -45.842 -6.544 57.160 1.00 90.31 92 VAL A O 1
ATOM 698 N N . HIS A 1 93 ? -43.796 -5.620 57.221 1.00 91.25 93 HIS A N 1
ATOM 699 C CA . HIS A 1 93 ? -43.979 -5.021 58.543 1.00 91.25 93 HIS A CA 1
ATOM 700 C C . HIS A 1 93 ? -45.100 -3.976 58.563 1.00 91.25 93 HIS A C 1
ATOM 702 O O . HIS A 1 93 ? -45.919 -4.003 59.478 1.00 91.25 93 HIS A O 1
ATOM 708 N N . ALA A 1 94 ? -45.190 -3.116 57.546 1.00 92.62 94 ALA A N 1
ATOM 709 C CA . ALA A 1 94 ? -46.264 -2.135 57.405 1.00 92.62 94 ALA A CA 1
ATOM 710 C C . ALA A 1 94 ? -47.654 -2.792 57.360 1.00 92.62 94 ALA A C 1
ATOM 712 O O . ALA A 1 94 ? -48.569 -2.330 58.040 1.00 92.62 94 ALA A O 1
ATOM 713 N N . ILE A 1 95 ? -47.796 -3.902 56.624 1.00 90.56 95 ILE A N 1
ATOM 714 C CA . ILE A 1 95 ? -49.043 -4.684 56.566 1.00 90.56 95 ILE A CA 1
ATOM 715 C C . ILE A 1 95 ? -49.391 -5.258 57.947 1.00 90.56 95 ILE A C 1
ATOM 717 O O . ILE A 1 95 ? -50.548 -5.205 58.361 1.00 90.56 95 ILE A O 1
ATOM 721 N N . ARG A 1 96 ? -48.398 -5.776 58.681 1.00 90.38 96 ARG A N 1
ATOM 722 C CA . ARG A 1 96 ? -48.605 -6.387 60.004 1.00 90.38 96 ARG A CA 1
ATOM 723 C C . ARG A 1 96 ? -48.997 -5.374 61.086 1.00 90.38 96 ARG A C 1
ATOM 725 O O . ARG A 1 96 ? -49.735 -5.734 61.997 1.00 90.38 96 ARG A O 1
ATOM 732 N N . THR A 1 97 ? -48.506 -4.139 60.999 1.00 91.56 97 THR A N 1
ATOM 733 C CA . THR A 1 97 ? -48.799 -3.061 61.962 1.00 91.56 97 THR A CA 1
ATOM 734 C C . THR A 1 97 ? -50.183 -2.426 61.742 1.00 91.56 97 THR A C 1
ATOM 736 O O . THR A 1 97 ? -50.696 -1.751 62.629 1.00 91.56 97 THR A O 1
ATOM 739 N N . GLY A 1 98 ? -50.835 -2.663 60.597 1.00 88.38 98 GLY A N 1
ATOM 740 C CA . GLY A 1 98 ? -52.188 -2.164 60.328 1.00 88.38 98 GLY A CA 1
ATOM 741 C C . GLY A 1 98 ? -52.221 -0.670 59.984 1.00 88.38 98 GLY A C 1
ATOM 742 O O . GLY A 1 98 ? -51.423 -0.205 59.169 1.00 88.38 98 GLY A O 1
ATOM 743 N N . SER A 1 99 ? -53.153 0.091 60.577 1.00 87.12 99 SER A N 1
ATOM 744 C CA . SER A 1 99 ? -53.367 1.519 60.265 1.00 87.12 99 SER A CA 1
ATOM 745 C C . SER A 1 99 ? -52.115 2.371 60.463 1.00 87.12 99 SER A C 1
ATOM 747 O O . SER A 1 99 ? -51.817 3.231 59.635 1.00 87.12 99 SER A O 1
ATOM 749 N N . ASP A 1 100 ? -51.348 2.084 61.512 1.00 86.75 100 ASP A N 1
ATOM 750 C CA . ASP A 1 100 ? -50.188 2.887 61.907 1.00 86.75 100 ASP A CA 1
ATOM 751 C C . ASP A 1 100 ? -48.982 2.647 60.979 1.00 86.75 100 ASP A C 1
ATOM 753 O O . ASP A 1 100 ? -48.070 3.467 60.895 1.00 86.75 100 ASP A O 1
ATOM 757 N N . GLY A 1 101 ? -48.988 1.540 60.223 1.00 88.56 101 GLY A N 1
ATOM 758 C CA . GLY A 1 101 ? -47.954 1.190 59.246 1.00 88.56 101 GLY A CA 1
ATOM 759 C C . GLY A 1 101 ? -48.198 1.727 57.831 1.00 88.56 101 GLY A C 1
ATOM 760 O O . GLY A 1 101 ? -47.320 1.595 56.977 1.00 88.56 101 GLY A O 1
ATOM 761 N N . ALA A 1 102 ? -49.355 2.337 57.550 1.00 88.25 102 ALA A N 1
ATOM 762 C CA . ALA A 1 102 ? -49.770 2.676 56.184 1.00 88.25 102 ALA A CA 1
ATOM 763 C C . ALA A 1 102 ? -48.779 3.600 55.447 1.00 88.25 102 ALA A C 1
ATOM 765 O O . ALA A 1 102 ? -48.449 3.348 54.286 1.00 88.25 102 ALA A O 1
ATOM 766 N N . ALA A 1 103 ? -48.253 4.627 56.126 1.00 89.81 103 ALA A N 1
ATOM 767 C CA . ALA A 1 103 ? -47.264 5.545 55.552 1.00 89.81 103 ALA A CA 1
ATOM 768 C C . ALA A 1 103 ? -45.935 4.838 55.223 1.00 89.81 103 ALA A C 1
ATOM 770 O O . ALA A 1 103 ? -45.370 5.044 54.149 1.00 89.81 103 ALA A O 1
ATOM 771 N N . LEU A 1 104 ? -45.479 3.938 56.104 1.00 90.06 104 LEU A N 1
ATOM 772 C CA . LEU A 1 104 ? -44.273 3.134 55.890 1.00 90.06 104 LEU A CA 1
ATOM 773 C C . LEU A 1 104 ? -44.431 2.202 54.677 1.00 90.06 104 LEU A C 1
ATOM 775 O O . LEU A 1 104 ? -43.498 2.038 53.896 1.00 90.06 104 LEU A O 1
ATOM 779 N N . GLY A 1 105 ? -45.627 1.640 54.479 1.00 92.31 105 GLY A N 1
ATOM 780 C CA . GLY A 1 105 ? -45.932 0.779 53.335 1.00 92.31 105 GLY A CA 1
ATOM 781 C C . GLY A 1 105 ? -45.916 1.507 51.986 1.00 92.31 105 GLY A C 1
ATOM 782 O O . GLY A 1 105 ? -45.553 0.906 50.975 1.00 92.31 105 GLY A O 1
ATOM 783 N N . VAL A 1 106 ? -46.285 2.795 51.947 1.00 92.69 106 VAL A N 1
ATOM 784 C CA . VAL A 1 106 ? -46.153 3.625 50.733 1.00 92.69 106 VAL A CA 1
ATOM 785 C C . VAL A 1 106 ? -44.678 3.873 50.418 1.00 92.69 106 VAL A C 1
ATOM 787 O O . VAL A 1 106 ? -44.251 3.590 49.303 1.00 92.69 106 VAL A O 1
ATOM 790 N N . ILE A 1 107 ? -43.890 4.292 51.414 1.00 93.06 107 ILE A N 1
ATOM 791 C CA . ILE A 1 107 ? -42.449 4.545 51.250 1.00 93.06 107 ILE A CA 1
ATOM 792 C C . ILE A 1 107 ? -41.717 3.274 50.798 1.00 93.06 107 ILE A C 1
ATOM 794 O O . ILE A 1 107 ? -40.907 3.321 49.877 1.00 93.06 107 ILE A O 1
ATOM 798 N N . ALA A 1 108 ? -42.031 2.123 51.398 1.00 94.19 108 ALA A N 1
ATOM 799 C CA . ALA A 1 108 ? -41.433 0.845 51.025 1.00 94.19 108 ALA A CA 1
ATOM 800 C C . ALA A 1 108 ? -41.691 0.483 49.550 1.00 94.19 108 ALA A C 1
ATOM 802 O O . ALA A 1 108 ? -40.769 0.054 48.860 1.00 94.19 108 ALA A O 1
ATOM 803 N N . ARG A 1 109 ? -42.906 0.724 49.033 1.00 93.12 109 ARG A N 1
ATOM 804 C CA . ARG A 1 109 ? -43.219 0.515 47.605 1.00 93.12 109 ARG A CA 1
ATOM 805 C C . ARG A 1 109 ? -42.404 1.411 46.683 1.00 93.12 109 ARG A C 1
ATOM 807 O O . ARG A 1 109 ? -41.914 0.937 45.660 1.00 93.12 109 ARG A O 1
ATOM 814 N N . ASP A 1 110 ? -42.255 2.684 47.033 1.00 94.38 110 ASP A N 1
ATOM 815 C CA . ASP A 1 110 ? -41.479 3.617 46.215 1.00 94.38 110 ASP A CA 1
ATOM 816 C C . ASP A 1 110 ? -39.988 3.249 46.213 1.00 94.38 110 ASP A C 1
ATOM 818 O O . ASP A 1 110 ? -39.359 3.258 45.153 1.00 94.38 110 ASP A O 1
ATOM 822 N N . ILE A 1 111 ? -39.437 2.825 47.359 1.00 94.38 111 ILE A N 1
ATOM 823 C CA . ILE A 1 111 ? -38.059 2.314 47.451 1.00 94.38 111 ILE A CA 1
ATOM 824 C C . ILE A 1 111 ? -37.887 1.051 46.597 1.00 94.38 111 ILE A C 1
ATOM 826 O O . ILE A 1 111 ? -36.918 0.962 45.844 1.00 94.38 111 ILE A O 1
ATOM 830 N N . GLN A 1 112 ? -38.827 0.101 46.660 1.00 92.25 112 GLN A N 1
ATOM 831 C CA . GLN A 1 112 ? -38.790 -1.110 45.832 1.00 92.25 112 GLN A CA 1
ATOM 832 C C . GLN A 1 112 ? -38.771 -0.759 44.338 1.00 92.25 112 GLN A C 1
ATOM 834 O O . GLN A 1 112 ? -37.959 -1.283 43.575 1.00 92.25 112 GLN A O 1
ATOM 839 N N . ARG A 1 113 ? -39.632 0.173 43.914 1.00 92.50 113 ARG A N 1
ATOM 840 C CA . ARG A 1 113 ? -39.685 0.636 42.523 1.00 92.50 113 ARG A CA 1
ATOM 841 C C . ARG A 1 113 ? -38.372 1.290 42.083 1.00 92.50 113 ARG A C 1
ATOM 843 O O . ARG A 1 113 ? -37.932 1.054 40.959 1.00 92.50 113 ARG A O 1
ATOM 850 N N . LEU A 1 114 ? -37.754 2.105 42.939 1.00 92.12 114 LEU A N 1
ATOM 851 C CA . LEU A 1 114 ? -36.457 2.730 42.658 1.00 92.12 114 LEU A CA 1
ATOM 852 C C . LEU A 1 114 ? -35.332 1.693 42.554 1.00 92.12 114 LEU A C 1
ATOM 854 O O . LEU A 1 114 ? -34.509 1.797 41.648 1.00 92.12 114 LEU A O 1
ATOM 858 N N . ALA A 1 115 ? -35.325 0.678 43.422 1.00 91.69 115 ALA A N 1
ATOM 859 C CA . ALA A 1 115 ? -34.363 -0.421 43.358 1.00 91.69 115 ALA A CA 1
ATOM 860 C C . ALA A 1 115 ? -34.477 -1.198 42.037 1.00 91.69 115 ALA A C 1
ATOM 862 O O . ALA A 1 115 ? -33.468 -1.426 41.370 1.00 91.69 115 ALA A O 1
ATOM 863 N N . TYR A 1 116 ? -35.704 -1.509 41.607 1.00 90.50 116 TYR A N 1
ATOM 864 C CA . TYR A 1 116 ? -35.955 -2.166 40.323 1.00 90.50 116 TYR A CA 1
ATOM 865 C C . TYR A 1 116 ? -35.484 -1.319 39.129 1.00 90.50 116 TYR A C 1
ATOM 867 O O . TYR A 1 116 ? -34.843 -1.825 38.208 1.00 90.50 116 TYR A O 1
ATOM 875 N N . LEU A 1 117 ? -35.758 -0.008 39.143 1.00 90.56 117 LEU A N 1
ATOM 876 C CA . LEU A 1 117 ? -35.277 0.911 38.105 1.00 90.56 117 LEU 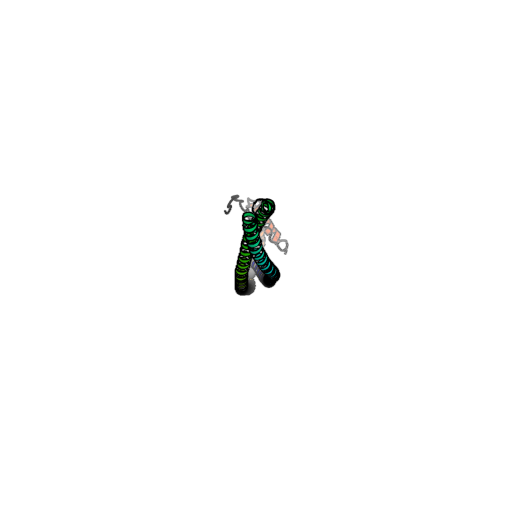A CA 1
ATOM 877 C C . LEU A 1 117 ? -33.744 0.976 38.056 1.00 90.56 117 LEU A C 1
ATOM 879 O O . LEU A 1 117 ? -33.178 0.986 36.963 1.00 90.56 117 LEU A O 1
ATOM 883 N N . ALA A 1 118 ? -33.079 0.988 39.214 1.00 89.81 118 ALA A N 1
ATOM 884 C CA . ALA A 1 118 ? -31.622 0.971 39.293 1.00 89.81 118 ALA A CA 1
ATOM 885 C C . ALA A 1 118 ? -31.039 -0.327 38.709 1.00 89.81 118 ALA A C 1
ATOM 887 O O . ALA A 1 118 ? -30.146 -0.251 37.868 1.00 89.81 118 ALA A O 1
ATOM 888 N N . GLN A 1 119 ? -31.596 -1.492 39.072 1.00 89.75 119 GLN A N 1
ATOM 889 C CA . GLN A 1 119 ? -31.194 -2.795 38.517 1.00 89.75 119 GLN A CA 1
ATOM 890 C C . GLN A 1 119 ? -31.372 -2.856 36.990 1.00 89.75 119 GLN A C 1
ATOM 892 O O . GLN A 1 119 ? -30.506 -3.346 36.260 1.00 89.75 119 GLN A O 1
ATOM 897 N N . TYR A 1 120 ? -32.484 -2.318 36.481 1.00 90.75 120 TYR A N 1
ATOM 898 C CA . TYR A 1 120 ? -32.730 -2.247 35.042 1.00 90.75 120 TYR A CA 1
ATOM 899 C C . TYR A 1 120 ? -31.656 -1.406 34.326 1.00 90.75 120 TYR A C 1
ATOM 901 O O . TYR A 1 120 ? -31.094 -1.835 33.315 1.00 90.75 120 TYR A O 1
ATOM 909 N N . GLN A 1 121 ? -31.307 -0.239 34.879 1.00 89.94 121 GLN A N 1
ATOM 910 C CA . GLN A 1 121 ? -30.263 0.630 34.324 1.00 89.94 121 GLN A CA 1
ATOM 911 C C . GLN A 1 121 ? -28.865 -0.011 34.376 1.00 89.94 121 GLN A C 1
ATOM 913 O O . GLN A 1 121 ? -28.110 0.096 33.406 1.00 89.94 121 GLN A O 1
ATOM 918 N N . THR A 1 122 ? -28.515 -0.715 35.459 1.00 91.38 122 THR A N 1
ATOM 919 C CA . THR A 1 122 ? -27.235 -1.441 35.560 1.00 91.38 122 THR A CA 1
ATOM 920 C C . THR A 1 122 ? -27.146 -2.612 34.585 1.00 91.38 122 THR A C 1
ATOM 922 O O . THR A 1 122 ? -26.076 -2.863 34.019 1.00 91.38 122 THR A O 1
ATOM 925 N N . SER A 1 123 ? -28.263 -3.293 34.317 1.00 90.06 123 SER A N 1
ATOM 926 C CA . SER A 1 123 ? -28.330 -4.345 33.297 1.00 90.06 123 SER A CA 1
ATOM 927 C C . SER A 1 123 ? -28.037 -3.794 31.897 1.00 90.06 123 SER A C 1
ATOM 929 O O . SER A 1 123 ? -27.225 -4.355 31.153 1.00 90.06 123 SER A O 1
ATOM 931 N N . ASP A 1 124 ? -28.635 -2.656 31.539 1.00 91.75 124 ASP A N 1
ATOM 932 C CA . ASP A 1 124 ? -28.381 -2.011 30.248 1.00 91.75 124 ASP A CA 1
ATOM 933 C C . ASP A 1 124 ? -26.933 -1.518 30.120 1.00 91.75 124 ASP A C 1
ATOM 935 O O . ASP A 1 124 ? -26.306 -1.708 29.071 1.00 91.75 124 ASP A O 1
ATOM 939 N N . LEU A 1 125 ? -26.354 -0.983 31.197 1.00 90.88 125 LEU A N 1
ATOM 940 C CA . LEU A 1 125 ? -24.945 -0.591 31.223 1.00 90.88 125 LEU A CA 1
ATOM 941 C C . LEU A 1 125 ? -24.006 -1.797 31.037 1.00 90.88 125 LEU A C 1
ATOM 943 O O . LEU A 1 125 ? -23.042 -1.717 30.272 1.00 90.88 125 LEU A O 1
ATOM 947 N N . SER A 1 126 ? -24.328 -2.947 31.634 1.00 90.12 126 SER A N 1
ATOM 948 C CA . SER A 1 126 ? -23.574 -4.194 31.436 1.00 90.12 126 SER A CA 1
ATOM 949 C C . SER A 1 126 ? -23.564 -4.645 29.971 1.00 90.12 126 SER A C 1
ATOM 951 O O . SER A 1 126 ? -22.526 -5.068 29.454 1.00 90.12 126 SER A O 1
ATOM 953 N N . LYS A 1 127 ? -24.681 -4.488 29.247 1.00 92.38 127 LYS A N 1
ATOM 954 C CA . LYS A 1 127 ? -24.740 -4.788 27.802 1.00 92.38 127 LYS A CA 1
ATOM 955 C C . LYS A 1 127 ? -23.829 -3.865 26.988 1.00 92.38 127 LYS A C 1
ATOM 957 O O . LYS A 1 127 ? -23.202 -4.320 26.031 1.00 92.38 127 LYS A O 1
ATOM 962 N N . ILE A 1 128 ? -23.746 -2.581 27.346 1.00 91.00 128 ILE A N 1
ATOM 963 C CA . ILE A 1 128 ? -22.851 -1.616 26.683 1.00 91.00 128 ILE A CA 1
ATOM 964 C C . ILE A 1 128 ? -21.387 -2.018 26.897 1.00 91.00 128 ILE A C 1
ATOM 966 O O . ILE A 1 128 ? -20.619 -2.047 25.937 1.00 91.00 128 ILE A O 1
ATOM 970 N N . ILE A 1 129 ? -21.020 -2.412 28.117 1.00 90.75 129 ILE A N 1
ATOM 971 C CA . ILE A 1 129 ? -19.669 -2.891 28.447 1.00 90.75 129 ILE A CA 1
ATOM 972 C C . ILE A 1 129 ? -19.281 -4.098 27.585 1.00 90.75 129 ILE A C 1
ATOM 974 O O . ILE A 1 129 ? -18.188 -4.128 27.020 1.00 90.75 129 ILE A O 1
ATOM 978 N N . VAL A 1 130 ? -20.183 -5.071 27.423 1.00 90.94 130 VAL A N 1
ATOM 979 C CA . VAL A 1 130 ? -19.940 -6.235 26.553 1.00 90.94 130 VAL A CA 1
ATOM 980 C C . VAL A 1 130 ? -19.711 -5.807 25.100 1.00 90.94 130 VAL A C 1
ATOM 982 O O . VAL A 1 130 ? -18.781 -6.299 24.462 1.00 90.94 130 VAL A O 1
ATOM 985 N N . LYS A 1 131 ? -20.500 -4.858 24.578 1.00 92.44 131 LYS A N 1
ATOM 986 C CA . LYS A 1 131 ? -20.305 -4.330 23.216 1.00 92.44 131 LYS A CA 1
ATOM 987 C C . LYS A 1 131 ? -18.938 -3.669 23.040 1.00 92.44 131 LYS A C 1
ATOM 989 O O . LYS A 1 131 ? -18.309 -3.880 22.006 1.00 92.44 131 LYS A O 1
ATOM 994 N N . ILE A 1 132 ? -18.467 -2.919 24.038 1.00 90.31 132 ILE A N 1
ATOM 995 C CA . ILE A 1 132 ? -17.138 -2.290 24.006 1.00 90.31 132 ILE A CA 1
ATOM 996 C C . ILE A 1 132 ? -16.036 -3.357 23.935 1.00 90.31 132 ILE A C 1
ATOM 998 O O . ILE A 1 132 ? -15.144 -3.244 23.099 1.00 90.31 132 ILE A O 1
ATOM 1002 N N . ARG A 1 133 ? -16.132 -4.432 24.731 1.00 88.06 133 ARG A N 1
ATOM 1003 C CA . ARG A 1 133 ? -15.163 -5.547 24.686 1.00 88.06 133 ARG A CA 1
ATOM 1004 C C . ARG A 1 133 ? -15.128 -6.245 23.326 1.00 88.06 133 ARG A C 1
ATOM 1006 O O . ARG A 1 133 ? -14.062 -6.588 22.834 1.00 88.06 133 ARG A O 1
ATOM 1013 N N . VAL A 1 134 ? -16.289 -6.459 22.706 1.00 91.62 134 VAL A N 1
ATOM 1014 C CA . VAL A 1 134 ? -16.357 -7.072 21.369 1.00 91.62 134 VAL A CA 1
ATOM 1015 C C . VAL A 1 134 ? -15.736 -6.155 20.313 1.00 91.62 134 VAL A C 1
ATOM 1017 O O . VAL A 1 134 ? -14.986 -6.630 19.463 1.00 91.62 134 VAL A O 1
ATOM 1020 N N . ALA A 1 135 ? -16.022 -4.852 20.368 1.00 89.50 135 ALA A N 1
ATOM 1021 C CA . ALA A 1 135 ? -15.441 -3.879 19.446 1.00 89.50 135 ALA A CA 1
ATOM 1022 C C . ALA A 1 135 ? -13.909 -3.819 19.565 1.00 89.50 135 ALA A C 1
ATOM 1024 O O . ALA A 1 135 ? -13.225 -3.768 18.547 1.00 89.50 135 ALA A O 1
ATOM 1025 N N . GLU A 1 136 ? -13.381 -3.884 20.789 1.00 86.81 136 GLU A N 1
ATOM 1026 C CA . GLU A 1 136 ? -11.941 -3.939 21.056 1.00 86.81 136 GLU A CA 1
ATOM 1027 C C . GLU A 1 136 ? -11.293 -5.182 20.445 1.00 86.81 136 GLU A C 1
ATOM 1029 O O . GLU A 1 136 ? -10.362 -5.053 19.648 1.00 86.81 136 GLU A O 1
ATOM 1034 N N . LYS A 1 137 ? -11.839 -6.370 20.730 1.00 87.94 137 LYS A N 1
ATOM 1035 C CA . LYS A 1 137 ? -11.328 -7.621 20.164 1.00 87.94 137 LYS A CA 1
ATOM 1036 C C . LYS A 1 137 ? -11.297 -7.583 18.635 1.00 87.94 137 LYS A C 1
ATOM 1038 O O . LYS A 1 137 ? -10.284 -7.922 18.033 1.00 87.94 137 LYS A O 1
ATOM 1043 N N . ASN A 1 138 ? -12.381 -7.122 18.011 1.00 90.94 138 ASN A N 1
ATOM 1044 C CA . ASN A 1 138 ? -12.455 -7.009 16.555 1.00 90.94 138 ASN A CA 1
ATOM 1045 C C . ASN A 1 138 ? -11.395 -6.050 15.999 1.00 90.94 138 ASN A C 1
ATOM 1047 O O . ASN A 1 138 ? -10.826 -6.310 14.937 1.00 90.94 138 ASN A O 1
ATOM 1051 N N . LEU A 1 139 ? -11.128 -4.943 16.698 1.00 87.69 139 LEU A N 1
ATOM 1052 C CA . LEU A 1 139 ? -10.105 -3.991 16.282 1.00 87.69 139 LEU A CA 1
ATOM 1053 C C . LEU A 1 139 ? -8.704 -4.611 16.361 1.00 87.69 139 LEU A C 1
ATOM 1055 O O . LEU A 1 139 ? -7.912 -4.436 15.435 1.00 87.69 139 LEU A O 1
ATOM 1059 N N . LYS A 1 140 ? -8.422 -5.378 17.420 1.00 86.19 140 LYS A N 1
ATOM 1060 C CA . LYS A 1 140 ? -7.154 -6.096 17.584 1.00 86.19 140 LYS A CA 1
ATOM 1061 C C . LYS A 1 140 ? -6.953 -7.166 16.508 1.00 86.19 140 LYS A C 1
ATOM 1063 O O . LYS A 1 140 ? -5.911 -7.179 15.861 1.00 86.19 140 LYS A O 1
ATOM 1068 N N . ASP A 1 141 ? -7.966 -7.993 16.259 1.00 89.81 141 ASP A N 1
ATOM 1069 C CA . ASP A 1 141 ? -7.909 -9.030 15.220 1.00 89.81 141 ASP A CA 1
ATOM 1070 C C . ASP A 1 141 ? -7.687 -8.398 13.828 1.00 89.81 141 ASP A C 1
ATOM 1072 O O . ASP A 1 141 ? -6.858 -8.858 13.042 1.00 89.81 141 ASP A O 1
ATOM 1076 N N . THR A 1 142 ? -8.371 -7.283 13.539 1.00 88.69 142 THR A N 1
ATOM 1077 C CA . THR A 1 142 ? -8.188 -6.526 12.286 1.00 88.69 142 THR A CA 1
ATOM 1078 C C . THR A 1 142 ? -6.773 -5.954 12.168 1.00 88.69 142 THR A C 1
ATOM 1080 O O . THR A 1 142 ? -6.207 -5.932 11.072 1.00 88.69 142 THR A O 1
ATOM 1083 N N . TYR A 1 143 ? -6.186 -5.500 13.278 1.00 85.44 143 TYR A N 1
ATOM 1084 C CA . TYR A 1 143 ? -4.825 -4.970 13.306 1.00 85.44 143 TYR A CA 1
ATOM 1085 C C . TYR A 1 143 ? -3.777 -6.050 13.028 1.00 85.44 143 TYR A C 1
ATOM 1087 O O . TYR A 1 143 ? -2.923 -5.845 12.167 1.00 85.44 143 TYR A O 1
ATOM 1095 N N . ASP A 1 144 ? -3.870 -7.210 13.679 1.00 86.50 144 ASP A N 1
ATOM 1096 C CA . ASP A 1 144 ? -2.917 -8.310 13.481 1.00 86.50 144 ASP A CA 1
ATOM 1097 C C . ASP A 1 144 ? -2.945 -8.822 12.024 1.00 86.50 144 ASP A C 1
ATOM 1099 O O . ASP A 1 144 ? -1.898 -9.064 11.406 1.00 86.50 144 ASP A O 1
ATOM 1103 N N . ILE A 1 145 ? -4.139 -8.894 11.423 1.00 89.81 145 ILE A N 1
ATOM 1104 C CA . ILE A 1 145 ? -4.314 -9.214 9.996 1.00 89.81 145 ILE A CA 1
ATOM 1105 C C . ILE A 1 145 ? -3.715 -8.116 9.105 1.00 89.81 145 ILE A C 1
ATOM 1107 O O . ILE A 1 145 ? -2.994 -8.410 8.152 1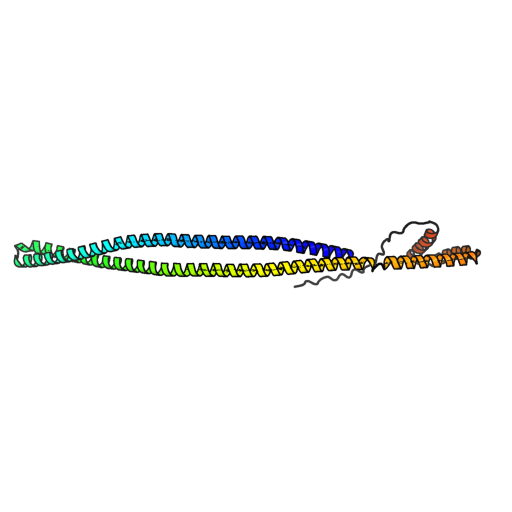.00 89.81 145 ILE A O 1
ATOM 1111 N N . SER A 1 146 ? -3.974 -6.843 9.412 1.00 87.88 146 SER A N 1
ATOM 1112 C CA . SER A 1 146 ? -3.448 -5.723 8.620 1.00 87.88 146 SER A CA 1
ATOM 1113 C C . SER A 1 146 ? -1.921 -5.658 8.686 1.00 87.88 146 SER A C 1
ATOM 1115 O O . SER A 1 146 ? -1.270 -5.432 7.670 1.00 87.88 146 SER A O 1
ATOM 1117 N N . ARG A 1 147 ? -1.333 -5.911 9.860 1.00 87.00 147 ARG A N 1
ATOM 1118 C CA . ARG A 1 147 ? 0.118 -5.899 10.072 1.00 87.00 147 ARG A CA 1
ATOM 1119 C C . ARG A 1 147 ? 0.829 -7.007 9.316 1.00 87.00 147 ARG A C 1
ATOM 1121 O O . ARG A 1 147 ? 1.845 -6.747 8.676 1.00 87.00 147 ARG A O 1
ATOM 1128 N N . SER A 1 148 ? 0.292 -8.221 9.365 1.00 88.62 148 SER A N 1
ATOM 1129 C CA . SER A 1 148 ? 0.837 -9.343 8.597 1.00 88.62 148 SER A CA 1
ATOM 1130 C C . SER A 1 148 ? 0.709 -9.113 7.088 1.00 88.62 148 SER A C 1
ATOM 1132 O O . SER A 1 148 ? 1.709 -9.230 6.380 1.00 88.62 148 SER A O 1
ATOM 1134 N N . SER A 1 149 ? -0.468 -8.692 6.613 1.00 90.56 149 SER A N 1
ATOM 1135 C CA . SER A 1 149 ? -0.711 -8.438 5.187 1.00 90.56 149 SER A CA 1
ATOM 1136 C C . SER A 1 149 ? 0.152 -7.308 4.622 1.00 90.56 149 SER A C 1
ATOM 1138 O O . SER A 1 149 ? 0.702 -7.445 3.531 1.00 90.56 149 SER A O 1
ATOM 1140 N N . GLU A 1 150 ? 0.313 -6.199 5.344 1.00 87.50 150 GLU A N 1
ATOM 1141 C CA . GLU A 1 150 ? 1.111 -5.072 4.855 1.00 87.50 150 GLU A CA 1
ATOM 1142 C C . GLU A 1 150 ? 2.614 -5.402 4.852 1.00 87.50 150 GLU A C 1
ATOM 1144 O O . GLU A 1 150 ? 3.338 -4.993 3.944 1.00 87.50 150 GLU A O 1
ATOM 1149 N N . ASN A 1 151 ? 3.085 -6.205 5.813 1.00 85.62 151 ASN A N 1
ATOM 1150 C CA . ASN A 1 151 ? 4.465 -6.689 5.822 1.00 85.62 151 ASN A CA 1
ATOM 1151 C C . ASN A 1 151 ? 4.737 -7.663 4.662 1.00 85.62 151 ASN A C 1
ATOM 1153 O O . ASN A 1 151 ? 5.774 -7.570 4.010 1.00 85.62 151 ASN A O 1
ATOM 1157 N N . GLU A 1 152 ? 3.792 -8.557 4.359 1.00 90.69 152 GLU A N 1
ATOM 1158 C CA . GLU A 1 152 ? 3.865 -9.439 3.188 1.00 90.69 152 GLU A CA 1
ATOM 1159 C C . GLU A 1 152 ? 3.871 -8.631 1.880 1.00 90.69 152 GLU A C 1
ATOM 1161 O O . GLU A 1 152 ? 4.717 -8.850 1.014 1.00 90.69 152 GLU A O 1
ATOM 1166 N N . ARG A 1 153 ? 2.995 -7.624 1.757 1.00 89.06 153 ARG A N 1
ATOM 1167 C CA . ARG A 1 153 ? 2.986 -6.700 0.609 1.00 89.06 153 ARG A CA 1
ATOM 1168 C C . ARG A 1 153 ? 4.313 -5.969 0.445 1.00 89.06 153 ARG A C 1
ATOM 1170 O O . ARG A 1 153 ? 4.781 -5.837 -0.680 1.00 89.06 153 ARG A O 1
ATOM 1177 N N . MET A 1 154 ? 4.924 -5.520 1.539 1.00 85.69 154 MET A N 1
ATOM 1178 C CA . MET A 1 154 ? 6.229 -4.855 1.508 1.00 85.69 154 MET A CA 1
ATOM 1179 C C . MET A 1 154 ? 7.341 -5.793 1.025 1.00 85.69 154 MET A C 1
ATOM 1181 O O . MET A 1 154 ? 8.194 -5.394 0.229 1.00 85.69 154 MET A O 1
ATOM 1185 N N . GLN A 1 155 ? 7.325 -7.050 1.475 1.00 87.50 155 GLN A N 1
ATOM 1186 C CA . GLN A 1 155 ? 8.275 -8.066 1.017 1.00 87.50 155 GLN A CA 1
ATOM 1187 C C . GLN A 1 155 ? 8.100 -8.363 -0.474 1.00 87.50 155 GLN A C 1
ATOM 1189 O O . GLN A 1 155 ? 9.089 -8.367 -1.207 1.00 87.50 155 GLN A O 1
ATOM 1194 N N . ASN A 1 156 ? 6.856 -8.524 -0.930 1.00 91.06 156 ASN A N 1
ATOM 1195 C CA . ASN A 1 156 ? 6.545 -8.732 -2.343 1.00 91.06 156 ASN A CA 1
ATOM 1196 C C . ASN A 1 156 ? 6.973 -7.530 -3.193 1.00 91.06 156 ASN A C 1
ATOM 1198 O O . ASN A 1 156 ? 7.674 -7.715 -4.179 1.00 91.06 156 ASN A O 1
ATOM 1202 N N . LEU A 1 157 ? 6.670 -6.299 -2.766 1.00 86.06 157 LEU A N 1
ATOM 1203 C CA . LEU A 1 157 ? 7.096 -5.080 -3.464 1.00 86.06 157 LEU A CA 1
ATOM 1204 C C . LEU A 1 157 ? 8.625 -4.986 -3.578 1.00 86.06 157 LEU A C 1
ATOM 1206 O O . LEU A 1 157 ? 9.155 -4.650 -4.635 1.00 86.06 157 LEU A O 1
ATOM 1210 N N . THR A 1 158 ? 9.341 -5.306 -2.498 1.00 84.81 158 THR A N 1
ATOM 1211 C CA . THR A 1 158 ? 10.812 -5.326 -2.495 1.00 84.81 158 THR A CA 1
ATOM 1212 C C . THR A 1 158 ? 11.350 -6.369 -3.477 1.00 84.81 158 THR A C 1
ATOM 1214 O O . THR A 1 158 ? 12.316 -6.108 -4.197 1.00 84.81 158 THR A O 1
ATOM 1217 N N . GLN A 1 159 ? 10.720 -7.543 -3.531 1.00 89.19 159 GLN A N 1
ATOM 1218 C CA . GLN A 1 159 ? 11.099 -8.615 -4.444 1.00 89.19 159 GLN A CA 1
ATOM 1219 C C . GLN A 1 159 ? 10.798 -8.262 -5.908 1.00 89.19 159 GLN A C 1
ATOM 1221 O O . GLN A 1 159 ? 11.668 -8.450 -6.758 1.00 89.19 159 GLN A O 1
ATOM 1226 N N . ASP A 1 160 ? 9.623 -7.700 -6.196 1.00 88.31 160 ASP A N 1
ATOM 1227 C CA . ASP A 1 160 ? 9.224 -7.247 -7.533 1.00 88.31 160 ASP A CA 1
ATOM 1228 C C . ASP A 1 160 ? 10.187 -6.185 -8.057 1.00 88.31 160 ASP A C 1
ATOM 1230 O O . ASP A 1 160 ? 10.629 -6.241 -9.206 1.00 88.31 160 ASP A O 1
ATOM 1234 N N . ILE A 1 161 ? 10.574 -5.245 -7.195 1.00 84.44 161 ILE A N 1
ATOM 1235 C CA . ILE A 1 161 ? 11.538 -4.209 -7.550 1.00 84.44 161 ILE A CA 1
ATOM 1236 C C . ILE A 1 161 ? 12.913 -4.804 -7.804 1.00 84.44 161 ILE A C 1
ATOM 1238 O O . ILE A 1 161 ? 13.534 -4.459 -8.805 1.00 84.44 161 ILE A O 1
ATOM 1242 N N . LYS A 1 162 ? 13.383 -5.729 -6.966 1.00 85.94 162 LYS A N 1
ATOM 1243 C CA . LYS A 1 162 ? 14.648 -6.422 -7.224 1.00 85.94 162 LYS A CA 1
ATOM 1244 C C . LYS A 1 162 ? 14.641 -7.094 -8.600 1.00 85.94 162 LYS A C 1
ATOM 1246 O O . LYS A 1 162 ? 15.576 -6.915 -9.373 1.00 85.94 162 LYS A O 1
ATOM 1251 N N . THR A 1 163 ? 13.564 -7.800 -8.935 1.00 90.44 163 THR A N 1
ATOM 1252 C CA . THR A 1 163 ? 13.408 -8.434 -10.249 1.00 90.44 163 THR A CA 1
ATOM 1253 C C . THR A 1 163 ? 13.326 -7.411 -11.386 1.00 90.44 163 THR A C 1
ATOM 1255 O O . THR A 1 163 ? 13.896 -7.637 -12.452 1.00 90.44 163 THR A O 1
ATOM 1258 N N . LEU A 1 164 ? 12.658 -6.273 -11.181 1.00 86.19 164 LEU A N 1
ATOM 1259 C CA . LEU A 1 164 ? 12.619 -5.185 -12.158 1.00 86.19 164 LEU A CA 1
ATOM 1260 C C . LEU A 1 164 ? 14.018 -4.608 -12.410 1.00 86.19 164 LEU A C 1
ATOM 1262 O O . LEU A 1 164 ? 14.389 -4.426 -13.566 1.00 86.19 164 LEU A O 1
ATOM 1266 N N . ILE A 1 165 ? 14.800 -4.380 -11.353 1.00 83.38 165 ILE A N 1
ATOM 1267 C CA . ILE A 1 165 ? 16.185 -3.900 -11.438 1.00 83.38 165 ILE A CA 1
ATOM 1268 C C . ILE A 1 165 ? 17.049 -4.898 -12.213 1.00 83.38 165 ILE A C 1
ATOM 1270 O O . ILE A 1 165 ? 17.740 -4.497 -13.147 1.00 83.38 165 ILE A O 1
ATOM 1274 N N . ASP A 1 166 ? 16.962 -6.192 -11.892 1.00 86.44 166 ASP A N 1
ATOM 1275 C CA . ASP A 1 166 ? 17.709 -7.242 -12.597 1.00 86.44 166 ASP A CA 1
ATOM 1276 C C . ASP A 1 166 ? 17.360 -7.265 -14.101 1.00 86.44 166 ASP A C 1
ATOM 1278 O O . ASP A 1 166 ? 18.246 -7.317 -14.960 1.00 86.44 166 ASP A O 1
ATOM 1282 N N . ASN A 1 167 ? 16.069 -7.147 -14.436 1.00 88.88 167 ASN A N 1
ATOM 1283 C CA . ASN A 1 167 ? 15.604 -7.070 -15.822 1.00 88.88 167 ASN A CA 1
ATOM 1284 C C . ASN A 1 167 ? 16.108 -5.808 -16.538 1.00 88.88 167 ASN A C 1
ATOM 1286 O O . ASN A 1 167 ? 16.520 -5.889 -17.698 1.00 88.88 167 ASN A O 1
ATOM 1290 N N . MET A 1 168 ? 16.095 -4.653 -15.867 1.00 83.25 168 MET A N 1
ATOM 1291 C CA . MET A 1 168 ? 16.604 -3.400 -16.432 1.00 83.25 168 MET A CA 1
ATOM 1292 C C . MET A 1 168 ? 18.110 -3.471 -16.677 1.00 83.25 168 MET A C 1
ATOM 1294 O O . MET A 1 168 ? 18.544 -3.124 -17.772 1.00 83.25 168 MET A O 1
ATOM 1298 N N . HIS A 1 169 ? 18.889 -4.012 -15.737 1.00 84.38 169 HIS A N 1
ATOM 1299 C CA . HIS A 1 169 ? 20.326 -4.235 -15.919 1.00 84.38 169 HIS A CA 1
ATOM 1300 C C . HIS A 1 169 ? 20.618 -5.150 -17.113 1.00 84.38 169 HIS A C 1
ATOM 1302 O O . HIS A 1 169 ? 21.524 -4.884 -17.915 1.00 84.38 169 HIS A O 1
ATOM 1308 N N . GLN A 1 170 ? 19.835 -6.221 -17.276 1.00 88.31 170 GLN A N 1
ATOM 1309 C CA . GLN A 1 170 ? 19.963 -7.111 -18.427 1.00 88.31 170 GLN A CA 1
ATOM 1310 C C . GLN A 1 170 ? 19.648 -6.380 -19.741 1.00 88.31 170 GLN A C 1
ATOM 1312 O O . GLN A 1 170 ? 20.418 -6.483 -20.700 1.00 88.31 170 GLN A O 1
ATOM 1317 N N . GLN A 1 171 ? 18.543 -5.631 -19.797 1.00 85.00 171 GLN A N 1
ATOM 1318 C CA . GLN A 1 171 ? 18.159 -4.849 -20.976 1.00 85.00 171 GLN A CA 1
ATOM 1319 C C . GLN A 1 171 ? 19.188 -3.765 -21.307 1.00 85.00 171 GLN A C 1
ATOM 1321 O O . GLN A 1 171 ? 19.546 -3.595 -22.474 1.00 85.00 171 GLN A O 1
ATOM 1326 N N . HIS A 1 172 ? 19.711 -3.076 -20.293 1.00 83.88 172 HIS A N 1
ATOM 1327 C CA . HIS A 1 172 ? 20.755 -2.073 -20.451 1.00 83.88 172 HIS A CA 1
ATOM 1328 C C . HIS A 1 172 ? 22.030 -2.696 -21.028 1.00 83.88 172 HIS A C 1
ATOM 1330 O O . HIS A 1 172 ? 22.558 -2.220 -22.033 1.00 83.88 172 HIS A O 1
ATOM 1336 N N . THR A 1 173 ? 22.474 -3.825 -20.471 1.00 87.06 173 THR A N 1
ATOM 1337 C CA . THR A 1 173 ? 23.639 -4.565 -20.979 1.00 87.06 173 THR A CA 1
ATOM 1338 C C . THR A 1 173 ? 23.459 -4.952 -22.450 1.00 87.06 173 THR A C 1
ATOM 1340 O O . THR A 1 173 ? 24.371 -4.765 -23.259 1.00 87.06 173 THR A O 1
ATOM 1343 N N . GLN A 1 174 ? 22.275 -5.445 -22.829 1.00 89.44 174 GLN A N 1
ATOM 1344 C CA . GLN A 1 174 ? 21.955 -5.778 -24.222 1.00 89.44 174 GLN A CA 1
ATOM 1345 C C . GLN A 1 174 ? 21.983 -4.543 -25.135 1.00 89.44 174 GLN A C 1
ATOM 1347 O O . GLN A 1 174 ? 22.557 -4.599 -26.226 1.00 89.44 174 GLN A O 1
ATOM 1352 N N . ALA A 1 175 ? 21.409 -3.420 -24.695 1.00 86.56 175 ALA A N 1
ATOM 1353 C CA . ALA A 1 175 ? 21.417 -2.168 -25.448 1.00 86.56 175 ALA A CA 1
ATOM 1354 C C . ALA A 1 175 ? 22.849 -1.657 -25.676 1.00 86.56 175 ALA A C 1
ATOM 1356 O O . ALA A 1 175 ? 23.223 -1.353 -26.810 1.00 86.56 175 ALA A O 1
ATOM 1357 N N . THR A 1 176 ? 23.684 -1.649 -24.637 1.00 86.25 176 THR A N 1
ATOM 1358 C CA . THR A 1 176 ? 25.089 -1.220 -24.719 1.00 86.25 176 THR A CA 1
ATOM 1359 C C . THR A 1 176 ? 25.915 -2.135 -25.631 1.00 86.25 176 THR A C 1
ATOM 1361 O O . THR A 1 176 ? 26.724 -1.653 -26.432 1.00 86.25 176 THR A O 1
ATOM 1364 N N . GLN A 1 177 ? 25.670 -3.451 -25.609 1.00 89.06 177 GLN A N 1
ATOM 1365 C CA . GLN A 1 177 ? 26.293 -4.395 -26.547 1.00 89.06 177 GLN A CA 1
ATOM 1366 C C . GLN A 1 177 ? 25.896 -4.113 -28.004 1.00 89.06 177 GLN A C 1
ATOM 1368 O O . GLN A 1 177 ? 26.761 -4.097 -28.885 1.00 89.06 177 GLN A O 1
ATOM 1373 N N . LEU A 1 178 ? 24.609 -3.859 -28.269 1.00 89.19 178 LEU A N 1
ATOM 1374 C CA . LEU A 1 178 ? 24.119 -3.509 -29.606 1.00 89.19 178 LEU A CA 1
ATOM 1375 C C . LEU A 1 178 ? 24.710 -2.184 -30.100 1.00 89.19 178 LEU A C 1
ATOM 1377 O O . LEU A 1 178 ? 25.150 -2.114 -31.248 1.00 89.19 178 LEU A O 1
ATOM 1381 N N . LEU A 1 179 ? 24.790 -1.166 -29.239 1.00 87.31 179 LEU A N 1
ATOM 1382 C CA . LEU A 1 179 ? 25.409 0.123 -29.569 1.00 87.31 179 LEU A CA 1
ATOM 1383 C C . LEU A 1 179 ? 26.900 -0.020 -29.870 1.00 87.31 179 LEU A C 1
ATOM 1385 O O . LEU A 1 179 ? 27.387 0.550 -30.847 1.00 87.31 179 LEU A O 1
ATOM 1389 N N . THR A 1 180 ? 27.614 -0.831 -29.089 1.00 86.75 180 THR A N 1
ATOM 1390 C CA . THR A 1 180 ? 29.035 -1.117 -29.329 1.00 86.75 180 THR A CA 1
ATOM 1391 C C . THR A 1 180 ? 29.231 -1.843 -30.659 1.00 86.75 180 THR A C 1
ATOM 1393 O O . THR A 1 180 ? 30.091 -1.463 -31.452 1.00 86.75 180 THR A O 1
ATOM 1396 N N . LYS A 1 181 ? 28.399 -2.852 -30.953 1.00 90.44 181 LYS A N 1
ATOM 1397 C CA . LYS A 1 181 ? 28.417 -3.566 -32.239 1.00 90.44 181 LYS A CA 1
ATOM 1398 C C . LYS A 1 181 ? 28.109 -2.635 -33.415 1.00 90.44 181 LYS A C 1
ATOM 1400 O O . LYS A 1 181 ? 28.743 -2.729 -34.460 1.00 90.44 181 LYS A O 1
ATOM 1405 N N . MET A 1 182 ? 27.155 -1.726 -33.252 1.00 88.38 182 MET A N 1
ATOM 1406 C CA . MET A 1 182 ? 26.819 -0.729 -34.266 1.00 88.38 182 MET A CA 1
ATOM 1407 C C . MET A 1 182 ? 27.989 0.231 -34.511 1.00 88.38 182 MET A C 1
ATOM 1409 O O . MET A 1 182 ? 28.338 0.483 -35.662 1.00 88.38 182 MET A O 1
ATOM 1413 N N . ALA A 1 183 ? 28.651 0.703 -33.452 1.00 86.19 183 ALA A N 1
ATOM 1414 C CA . ALA A 1 183 ? 29.831 1.555 -33.565 1.00 86.19 183 ALA A CA 1
ATOM 1415 C C . ALA A 1 183 ? 30.995 0.851 -34.288 1.00 86.19 183 ALA A C 1
ATOM 1417 O O . ALA A 1 183 ? 31.622 1.453 -35.160 1.00 86.19 183 ALA A O 1
ATOM 1418 N N . THR A 1 184 ? 31.261 -0.428 -33.991 1.00 88.31 184 THR A N 1
ATOM 1419 C CA . THR A 1 184 ? 32.320 -1.190 -34.679 1.00 88.31 184 THR A CA 1
ATOM 1420 C C . THR A 1 184 ? 31.978 -1.466 -36.141 1.00 88.31 184 THR A C 1
ATOM 1422 O O . THR A 1 184 ? 32.833 -1.270 -37.002 1.00 88.31 184 THR A O 1
ATOM 1425 N N . MET A 1 185 ? 30.733 -1.846 -36.447 1.00 89.56 185 MET A N 1
ATOM 1426 C CA . MET A 1 185 ? 30.265 -2.039 -37.826 1.00 89.56 185 MET A CA 1
ATOM 1427 C C . MET A 1 185 ? 30.354 -0.751 -38.648 1.00 89.56 185 MET A C 1
ATOM 1429 O O . MET A 1 185 ? 30.795 -0.785 -39.794 1.00 89.56 185 MET A O 1
ATOM 1433 N N . ASN A 1 186 ? 29.974 0.386 -38.065 1.00 88.19 186 ASN A N 1
ATOM 1434 C CA . ASN A 1 186 ? 30.090 1.685 -38.721 1.00 88.19 186 ASN A CA 1
ATOM 1435 C C . ASN A 1 186 ? 31.554 2.072 -38.942 1.00 88.19 186 ASN A C 1
ATOM 1437 O O . ASN A 1 186 ? 31.908 2.526 -40.025 1.00 88.19 186 ASN A O 1
ATOM 1441 N N . SER A 1 187 ? 32.425 1.845 -37.959 1.00 86.44 187 SER A N 1
ATOM 1442 C CA . SER A 1 187 ? 33.860 2.095 -38.119 1.00 86.44 187 SER A CA 1
ATOM 1443 C C . SER A 1 187 ? 34.465 1.241 -39.243 1.00 86.44 187 SER A C 1
ATOM 1445 O O . SER A 1 187 ? 35.140 1.779 -40.122 1.00 86.44 187 SER A O 1
ATOM 1447 N N . ASP A 1 188 ? 34.152 -0.058 -39.289 1.00 88.44 188 ASP A N 1
ATOM 1448 C CA . ASP A 1 188 ? 34.586 -0.966 -40.361 1.00 88.44 188 ASP A CA 1
ATOM 1449 C C . ASP A 1 188 ? 34.046 -0.531 -41.733 1.00 88.44 188 ASP A C 1
ATOM 1451 O O . ASP A 1 188 ? 34.785 -0.477 -42.719 1.00 88.44 188 ASP A O 1
ATOM 1455 N N . LEU A 1 189 ? 32.772 -0.133 -41.799 1.00 88.25 189 LEU A N 1
ATOM 1456 C CA . LEU A 1 189 ? 32.167 0.402 -43.016 1.00 88.25 189 LEU A CA 1
ATOM 1457 C C . LEU A 1 189 ? 32.862 1.690 -43.477 1.00 88.25 189 LEU A C 1
ATOM 1459 O O . LEU A 1 189 ? 33.157 1.828 -44.663 1.00 88.25 189 LEU A O 1
ATOM 1463 N N . ALA A 1 190 ? 33.173 2.612 -42.562 1.00 86.06 190 ALA A N 1
ATOM 1464 C CA . ALA A 1 190 ? 33.896 3.840 -42.880 1.00 86.06 190 ALA A CA 1
ATOM 1465 C C . ALA A 1 190 ? 35.299 3.541 -43.432 1.00 86.06 190 ALA A C 1
ATOM 1467 O O . ALA A 1 190 ? 35.712 4.157 -44.417 1.00 86.06 190 ALA A O 1
ATOM 1468 N N . VAL A 1 191 ? 36.012 2.570 -42.849 1.00 86.62 191 VAL A N 1
ATOM 1469 C CA . VAL A 1 191 ? 37.324 2.116 -43.341 1.00 86.62 191 VAL A CA 1
ATOM 1470 C C . VAL A 1 191 ? 37.205 1.501 -44.737 1.00 86.62 191 VAL A C 1
ATOM 1472 O O . VAL A 1 191 ? 37.980 1.861 -45.624 1.00 86.62 191 VAL A O 1
ATOM 1475 N N . LYS A 1 192 ? 36.212 0.635 -44.973 1.00 86.62 192 LYS A N 1
ATOM 1476 C CA . LYS A 1 192 ? 35.953 0.029 -46.293 1.00 86.62 192 LYS A CA 1
ATOM 1477 C C . LYS A 1 192 ? 35.590 1.067 -47.354 1.00 86.62 192 LYS A C 1
ATOM 1479 O O . LYS A 1 192 ? 36.110 1.024 -48.463 1.00 86.62 192 LYS A O 1
ATOM 1484 N N . ILE A 1 193 ? 34.746 2.043 -47.023 1.00 84.88 193 ILE A N 1
ATOM 1485 C CA . ILE A 1 193 ? 34.409 3.139 -47.943 1.00 84.88 193 ILE A CA 1
ATOM 1486 C C . ILE A 1 193 ? 35.664 3.955 -48.284 1.00 84.88 193 ILE A C 1
ATOM 1488 O O . ILE A 1 193 ? 35.918 4.232 -49.459 1.00 84.88 193 ILE A O 1
ATOM 1492 N N . LYS A 1 194 ? 36.478 4.297 -47.274 1.00 81.19 194 LYS A N 1
ATOM 1493 C CA . LYS A 1 194 ? 37.748 5.014 -47.466 1.00 81.19 194 LYS A CA 1
ATOM 1494 C C . LYS A 1 194 ? 38.752 4.213 -48.303 1.00 81.19 194 LYS A C 1
ATOM 1496 O O . LYS A 1 194 ? 39.503 4.826 -49.053 1.00 81.19 194 LYS A O 1
ATOM 1501 N N . SER A 1 195 ? 38.752 2.879 -48.239 1.00 82.12 195 SER A N 1
ATOM 1502 C CA . SER A 1 195 ? 39.659 2.038 -49.038 1.00 82.12 195 SER A CA 1
ATOM 1503 C C . SER A 1 195 ? 39.205 1.826 -50.489 1.00 82.12 195 SER A C 1
ATOM 1505 O O . SER A 1 195 ? 40.055 1.626 -51.362 1.00 82.12 195 SER A O 1
ATOM 1507 N N . TYR A 1 196 ? 37.901 1.913 -50.777 1.00 80.06 196 TYR A N 1
ATOM 1508 C CA . TYR A 1 196 ? 37.373 1.859 -52.147 1.00 80.06 196 TYR A CA 1
ATOM 1509 C C . TYR A 1 196 ? 37.455 3.195 -52.889 1.00 80.06 196 TYR A C 1
ATOM 1511 O O . TYR A 1 196 ? 37.587 3.195 -54.112 1.00 80.06 196 TYR A O 1
ATOM 1519 N N . LEU A 1 197 ? 37.428 4.327 -52.177 1.00 74.62 197 LEU A N 1
ATOM 1520 C CA . LEU A 1 197 ? 37.533 5.667 -52.773 1.00 74.62 197 LEU A CA 1
ATOM 1521 C C . LEU A 1 197 ? 38.724 5.814 -53.754 1.00 74.62 197 LEU A C 1
ATOM 1523 O O . LEU A 1 197 ? 38.494 6.260 -54.876 1.00 74.62 197 LEU A O 1
ATOM 1527 N N . PRO A 1 198 ? 39.959 5.380 -53.422 1.00 70.56 198 PRO A N 1
ATOM 1528 C CA . PRO A 1 198 ? 41.096 5.425 -54.348 1.00 70.56 198 PRO A CA 1
ATOM 1529 C C . PRO A 1 198 ? 41.016 4.441 -55.524 1.00 70.56 198 PRO A C 1
ATOM 1531 O O . PRO A 1 198 ? 41.677 4.663 -56.537 1.00 70.56 198 PRO A O 1
ATOM 1534 N N . GLN A 1 199 ? 40.260 3.344 -55.392 1.00 66.31 199 GLN A N 1
ATOM 1535 C CA . GLN A 1 199 ? 40.145 2.299 -56.422 1.00 66.31 199 GLN A CA 1
ATOM 1536 C C . GLN A 1 199 ? 39.166 2.698 -57.530 1.00 66.31 199 GLN A C 1
ATOM 1538 O O . GLN A 1 199 ? 39.350 2.320 -58.684 1.00 66.31 199 GLN A O 1
ATOM 1543 N N . ILE A 1 200 ? 38.170 3.530 -57.213 1.00 66.19 200 ILE A N 1
ATOM 1544 C CA . ILE A 1 200 ? 37.208 4.090 -58.176 1.00 66.19 200 ILE A CA 1
ATOM 1545 C C . ILE A 1 200 ? 37.820 5.333 -58.857 1.00 66.19 200 ILE A C 1
ATOM 1547 O O . ILE A 1 200 ? 37.166 6.338 -59.117 1.00 66.19 200 ILE A O 1
ATOM 1551 N N . ASN A 1 201 ? 39.112 5.278 -59.186 1.00 63.44 201 ASN A N 1
ATOM 1552 C CA . ASN A 1 201 ? 39.835 6.332 -59.901 1.00 63.44 201 ASN A CA 1
ATOM 1553 C C . ASN A 1 201 ? 39.566 6.289 -61.416 1.00 63.44 201 ASN A C 1
ATOM 1555 O O . ASN A 1 201 ? 40.459 6.527 -62.227 1.00 63.44 201 ASN A O 1
ATOM 1559 N N . ILE A 1 202 ? 38.320 5.999 -61.804 1.00 63.22 202 ILE A N 1
ATOM 1560 C CA . ILE A 1 202 ? 37.898 5.940 -63.208 1.00 63.22 202 ILE A CA 1
ATOM 1561 C C . ILE A 1 202 ? 38.232 7.264 -63.893 1.00 63.22 202 ILE A C 1
ATOM 1563 O O . ILE A 1 202 ? 38.772 7.244 -64.989 1.00 63.22 202 ILE A O 1
ATOM 1567 N N . HIS A 1 203 ? 38.017 8.403 -63.225 1.00 64.56 203 HIS A N 1
ATOM 1568 C CA . HIS A 1 203 ? 38.386 9.711 -63.767 1.00 64.56 203 HIS A CA 1
ATOM 1569 C C . HIS A 1 203 ? 39.890 9.844 -64.011 1.00 64.56 203 HIS A C 1
ATOM 1571 O O . HIS A 1 203 ? 40.277 10.277 -65.084 1.00 64.56 203 HIS A O 1
ATOM 1577 N N . THR A 1 204 ? 40.746 9.408 -63.087 1.00 67.19 204 THR A N 1
ATOM 1578 C CA . THR A 1 204 ? 42.205 9.483 -63.265 1.00 67.19 204 THR A CA 1
ATOM 1579 C C . THR A 1 204 ? 42.684 8.581 -64.404 1.00 67.19 204 THR A C 1
ATOM 1581 O O . THR A 1 204 ? 43.467 9.015 -65.246 1.00 67.19 204 THR A O 1
ATOM 1584 N N . SER A 1 205 ? 42.178 7.348 -64.489 1.00 68.88 205 SER A N 1
ATOM 1585 C CA . SER A 1 205 ? 42.496 6.436 -65.596 1.00 68.88 205 SER A CA 1
ATOM 1586 C C . SER A 1 205 ? 41.952 6.933 -66.937 1.00 68.88 205 SER A C 1
ATOM 1588 O O . SER A 1 205 ? 42.633 6.814 -67.952 1.00 68.88 205 SER A O 1
ATOM 1590 N N . PHE A 1 206 ? 40.750 7.511 -66.948 1.00 72.19 206 PHE A N 1
ATOM 1591 C CA . PHE A 1 206 ? 40.129 8.067 -68.147 1.00 72.19 206 PHE A CA 1
ATOM 1592 C C . PHE A 1 206 ? 40.867 9.319 -68.624 1.00 72.19 206 PHE A C 1
ATOM 1594 O O . PHE A 1 206 ? 41.131 9.435 -69.814 1.00 72.19 206 PHE A O 1
ATOM 1601 N N . THR A 1 207 ? 41.284 10.205 -67.714 1.00 76.44 207 THR A N 1
ATOM 1602 C CA . THR A 1 207 ? 42.121 11.370 -68.035 1.00 76.44 207 THR A CA 1
ATOM 1603 C C . THR A 1 207 ? 43.464 10.936 -68.614 1.00 76.44 207 THR A C 1
ATOM 1605 O O . THR A 1 207 ? 43.848 11.435 -69.663 1.00 76.44 207 THR A O 1
ATOM 1608 N N . LEU A 1 208 ? 44.137 9.945 -68.016 1.00 78.94 208 LEU A N 1
ATOM 1609 C CA . LEU A 1 208 ? 45.394 9.407 -68.556 1.00 78.94 208 LEU A CA 1
ATOM 1610 C C . LEU A 1 208 ? 45.220 8.785 -69.949 1.00 78.94 208 LEU A C 1
ATOM 1612 O O . LEU A 1 208 ? 46.064 8.986 -70.820 1.00 78.94 208 LEU A O 1
ATOM 1616 N N . LEU A 1 209 ? 44.127 8.050 -70.180 1.00 80.69 209 LEU A N 1
ATOM 1617 C CA . LEU A 1 209 ? 43.798 7.503 -71.499 1.00 80.69 209 LEU A CA 1
ATOM 1618 C C . LEU A 1 209 ? 43.519 8.608 -72.520 1.00 80.69 209 LEU A C 1
ATOM 1620 O O . LEU A 1 209 ? 44.046 8.555 -73.626 1.00 80.69 209 LEU A O 1
ATOM 1624 N N . ILE A 1 210 ? 42.717 9.608 -72.150 1.00 84.62 210 ILE A N 1
ATOM 1625 C CA . ILE A 1 210 ? 42.400 10.764 -72.995 1.00 84.62 210 ILE A CA 1
ATOM 1626 C C . ILE A 1 210 ? 43.675 11.528 -73.346 1.00 84.62 210 ILE A C 1
ATOM 1628 O O . ILE A 1 210 ? 43.870 11.873 -74.508 1.00 84.62 210 ILE A O 1
ATOM 1632 N N . ASP A 1 211 ? 44.553 11.775 -72.378 1.00 83.94 211 ASP A N 1
ATOM 1633 C CA . ASP A 1 211 ? 45.797 12.503 -72.614 1.00 83.94 211 ASP A CA 1
ATOM 1634 C C . ASP A 1 211 ? 46.777 11.685 -73.463 1.00 83.94 211 ASP A C 1
ATOM 1636 O O . ASP A 1 211 ? 47.395 12.234 -74.373 1.00 83.94 211 ASP A O 1
ATOM 1640 N N . GLY A 1 212 ? 46.833 10.363 -73.274 1.00 88.44 212 GLY A N 1
ATOM 1641 C CA . GLY A 1 212 ? 47.575 9.470 -74.166 1.00 88.44 212 GLY A CA 1
ATOM 1642 C C . GLY A 1 212 ? 47.040 9.489 -75.603 1.00 88.44 212 GLY A C 1
ATOM 1643 O O . GLY A 1 212 ? 47.814 9.597 -76.553 1.00 88.44 212 GLY A O 1
ATOM 1644 N N . VAL A 1 213 ? 45.716 9.443 -75.781 1.00 87.50 213 VAL A N 1
ATOM 1645 C CA . VAL A 1 213 ? 45.072 9.536 -77.103 1.00 87.50 213 VAL A CA 1
ATOM 1646 C C . VAL A 1 213 ? 45.325 10.899 -77.748 1.00 87.50 213 VAL A C 1
ATOM 1648 O O . VAL A 1 213 ? 45.624 10.950 -78.940 1.00 87.50 213 VAL A O 1
ATOM 1651 N N . LYS A 1 214 ? 45.257 11.995 -76.979 1.00 83.31 214 LYS A N 1
ATOM 1652 C CA . LYS A 1 214 ? 45.596 13.344 -77.461 1.00 83.31 214 LYS A CA 1
ATOM 1653 C C . LYS A 1 214 ? 47.032 13.413 -77.965 1.00 83.31 214 LYS A C 1
ATOM 1655 O O . LYS A 1 214 ? 47.263 14.021 -79.005 1.00 83.31 214 LYS A O 1
ATOM 1660 N N . GLU A 1 215 ? 47.974 12.799 -77.258 1.00 88.81 215 GLU A N 1
ATOM 1661 C CA . GLU A 1 215 ? 49.382 12.835 -77.649 1.00 88.81 215 GLU A CA 1
ATOM 1662 C C . GLU A 1 215 ? 49.641 12.034 -78.929 1.00 88.81 215 GLU A C 1
ATOM 1664 O O . GLU A 1 215 ? 50.297 12.527 -79.844 1.00 88.81 215 GLU A O 1
ATOM 1669 N N . ILE A 1 216 ? 49.025 10.854 -79.060 1.00 89.50 216 ILE A N 1
ATOM 1670 C CA . ILE A 1 216 ? 49.073 10.071 -80.305 1.00 89.50 216 ILE A CA 1
ATOM 1671 C C . ILE A 1 216 ? 48.474 10.873 -81.467 1.00 89.50 216 ILE A C 1
ATOM 1673 O O . ILE A 1 216 ? 49.067 10.932 -82.544 1.00 89.50 216 ILE A O 1
ATOM 1677 N N . LEU A 1 217 ? 47.323 11.519 -81.255 1.00 85.25 217 LEU A N 1
ATOM 1678 C CA . LEU A 1 217 ? 46.692 12.374 -82.261 1.00 85.25 217 LEU A CA 1
ATOM 1679 C C . LEU A 1 217 ? 47.612 13.525 -82.675 1.00 85.25 217 LEU A C 1
ATOM 1681 O O . LEU A 1 217 ? 47.818 13.723 -83.872 1.00 85.25 217 LEU A O 1
ATOM 1685 N N . ARG A 1 218 ? 48.230 14.226 -81.718 1.00 83.88 218 ARG A N 1
ATOM 1686 C CA . ARG A 1 218 ? 49.208 15.287 -82.009 1.00 83.88 218 ARG A CA 1
ATOM 1687 C C . ARG A 1 218 ? 50.386 14.773 -82.820 1.00 83.88 218 ARG A C 1
ATOM 1689 O O . ARG A 1 218 ? 50.713 15.377 -83.837 1.00 83.88 218 ARG A O 1
ATOM 1696 N N . GLU A 1 219 ? 50.977 13.643 -82.438 1.00 85.44 219 GLU A N 1
ATOM 1697 C CA . GLU A 1 219 ? 52.066 13.045 -83.214 1.00 85.44 219 GLU A CA 1
ATOM 1698 C C . GLU A 1 219 ? 51.639 12.701 -84.644 1.00 85.44 219 GLU A C 1
ATOM 1700 O O . GLU A 1 219 ? 52.405 12.912 -85.586 1.00 85.44 219 GLU A O 1
ATOM 1705 N N . THR A 1 220 ? 50.438 12.143 -84.825 1.00 82.06 220 THR A N 1
ATOM 1706 C CA . THR A 1 220 ? 49.940 11.804 -86.165 1.00 82.06 220 THR A CA 1
ATOM 1707 C C . THR A 1 220 ? 49.695 13.044 -87.014 1.00 82.06 220 THR A C 1
ATOM 1709 O O . THR A 1 220 ? 50.089 13.048 -88.178 1.00 82.06 220 THR A O 1
ATOM 1712 N N . VAL A 1 221 ? 49.130 14.108 -86.435 1.00 81.12 221 VAL A N 1
ATOM 1713 C CA . VAL A 1 221 ? 48.936 15.393 -87.119 1.00 81.12 221 VAL A CA 1
ATOM 1714 C C . VAL A 1 221 ? 50.285 15.993 -87.507 1.00 81.12 221 VAL A C 1
ATOM 1716 O O . VAL A 1 221 ? 50.484 16.292 -88.679 1.00 81.12 221 VAL A O 1
ATOM 1719 N N . MET A 1 222 ? 51.259 16.040 -86.593 1.00 78.56 222 MET A N 1
ATOM 1720 C CA . MET A 1 222 ? 52.604 16.547 -86.895 1.00 78.56 222 MET A CA 1
ATOM 1721 C C . MET A 1 222 ? 53.309 15.745 -87.999 1.00 78.56 222 MET A C 1
ATOM 1723 O O . MET A 1 222 ? 53.980 16.320 -88.855 1.00 78.56 222 MET A O 1
ATOM 1727 N N . LYS A 1 223 ? 53.158 14.412 -88.012 1.00 82.69 223 LYS A N 1
ATOM 1728 C CA . LYS A 1 223 ? 53.701 13.553 -89.080 1.00 82.69 223 LYS A CA 1
ATOM 1729 C C . LYS A 1 223 ? 53.031 13.837 -90.428 1.00 82.69 223 LYS A C 1
ATOM 1731 O O . LYS A 1 223 ? 53.716 13.848 -91.448 1.00 82.69 223 LYS A O 1
ATOM 1736 N N . ILE A 1 224 ? 51.718 14.072 -90.442 1.00 78.12 224 ILE A N 1
ATOM 1737 C CA . ILE A 1 224 ? 50.972 14.437 -91.656 1.00 78.12 224 ILE A CA 1
ATOM 1738 C C . ILE A 1 224 ? 51.405 15.821 -92.157 1.00 78.12 224 ILE A C 1
ATOM 1740 O O . ILE A 1 224 ? 51.705 15.958 -93.340 1.00 78.12 224 ILE A O 1
ATOM 1744 N N . GLU A 1 225 ? 51.525 16.808 -91.268 1.00 73.31 225 GLU A N 1
ATOM 1745 C CA . GLU A 1 225 ? 51.984 18.167 -91.593 1.00 73.31 225 GLU A CA 1
ATOM 1746 C C . GLU A 1 225 ? 53.428 18.186 -92.124 1.00 73.31 225 GLU A C 1
ATOM 1748 O O . GLU A 1 225 ? 53.731 18.928 -93.056 1.00 73.31 225 GLU A O 1
ATOM 1753 N N . GLN A 1 226 ? 54.319 17.333 -91.600 1.00 72.69 226 GLN A N 1
ATOM 1754 C CA . GLN A 1 226 ? 55.683 17.184 -92.128 1.00 72.69 226 GLN A CA 1
ATOM 1755 C C . GLN A 1 226 ? 55.738 16.526 -93.512 1.00 72.69 226 GLN A C 1
ATOM 1757 O O . GLN A 1 226 ? 56.608 16.870 -94.312 1.00 72.69 226 GLN A O 1
ATOM 1762 N N . MET A 1 227 ? 54.857 15.562 -93.795 1.00 73.56 227 MET A N 1
ATOM 1763 C CA . MET A 1 227 ? 54.824 14.875 -95.093 1.00 73.56 227 MET A CA 1
ATOM 1764 C C . MET A 1 227 ? 54.104 15.688 -96.176 1.00 73.56 227 MET A C 1
ATOM 1766 O O . MET A 1 227 ? 54.418 15.526 -97.355 1.00 73.56 227 MET A O 1
ATOM 1770 N N . TYR A 1 228 ? 53.177 16.569 -95.790 1.00 71.06 228 TYR A N 1
ATOM 1771 C CA . TYR A 1 228 ? 52.359 17.369 -96.702 1.00 71.06 228 TYR A CA 1
ATOM 1772 C C . TYR A 1 228 ? 52.206 18.817 -96.191 1.00 71.06 228 TYR A C 1
ATOM 1774 O O . TYR A 1 228 ? 51.164 19.164 -95.633 1.00 71.06 228 TYR A O 1
ATOM 1782 N N . PRO A 1 229 ? 53.207 19.693 -96.401 1.00 64.00 229 PRO A N 1
ATOM 1783 C CA . PRO A 1 229 ? 53.187 21.061 -95.870 1.00 64.00 229 PRO A CA 1
ATOM 1784 C C . PRO A 1 229 ? 52.095 21.962 -96.480 1.00 64.00 229 PRO A C 1
ATOM 1786 O O . PRO A 1 229 ? 51.658 22.906 -95.828 1.00 64.00 229 PRO A O 1
ATOM 1789 N N . ASP A 1 230 ? 51.601 21.655 -97.686 1.00 60.31 230 ASP A N 1
ATOM 1790 C CA . ASP A 1 230 ? 50.510 22.405 -98.340 1.00 60.31 230 ASP A CA 1
ATOM 1791 C C . ASP A 1 230 ? 49.105 22.069 -97.790 1.00 60.31 230 ASP A C 1
ATOM 1793 O O . ASP A 1 230 ? 48.146 22.801 -98.039 1.00 60.31 230 ASP A O 1
ATOM 1797 N N . LEU A 1 231 ? 48.954 20.999 -96.994 1.00 58.38 231 LEU A N 1
ATOM 1798 C CA . LEU A 1 231 ? 47.650 20.538 -96.487 1.00 58.38 231 LEU A CA 1
ATOM 1799 C C . LEU A 1 231 ? 47.072 21.433 -95.371 1.00 58.38 231 LEU A C 1
ATOM 1801 O O . LEU A 1 231 ? 45.863 21.428 -95.114 1.00 58.38 231 LEU A O 1
ATOM 1805 N N . ALA A 1 232 ? 47.925 22.214 -94.703 1.00 56.88 232 ALA A N 1
ATOM 1806 C CA . ALA A 1 232 ? 47.525 23.101 -93.609 1.00 56.88 232 ALA A CA 1
ATOM 1807 C C . ALA A 1 232 ? 46.699 24.306 -94.101 1.00 56.88 232 ALA A C 1
ATOM 1809 O O . ALA A 1 232 ? 45.809 24.782 -93.399 1.00 56.88 232 ALA A O 1
ATOM 1810 N N . HIS A 1 233 ? 46.950 24.786 -95.324 1.00 55.31 233 HIS A N 1
ATOM 1811 C CA . HIS A 1 233 ? 46.132 25.842 -95.929 1.00 55.31 233 HIS A CA 1
ATOM 1812 C C . HIS A 1 233 ? 44.769 25.311 -96.391 1.00 55.31 233 HIS A C 1
ATOM 1814 O O . HIS A 1 233 ? 43.756 25.968 -96.171 1.00 55.31 233 HIS A O 1
ATOM 1820 N N . GLU A 1 234 ? 44.719 24.101 -96.951 1.00 53.81 234 GLU A N 1
ATOM 1821 C CA . GLU A 1 234 ? 43.484 23.520 -97.497 1.00 53.81 234 GLU A CA 1
ATOM 1822 C C . GLU A 1 234 ? 42.473 23.124 -96.402 1.00 53.81 234 GLU A C 1
ATOM 1824 O O . GLU A 1 234 ? 41.261 23.288 -96.564 1.00 53.81 234 GLU A O 1
ATOM 1829 N N . THR A 1 235 ? 42.957 22.670 -95.241 1.00 55.97 235 THR A N 1
ATOM 1830 C CA . THR A 1 235 ? 42.107 22.327 -94.086 1.00 55.97 235 THR A CA 1
ATOM 1831 C C . THR A 1 235 ? 41.480 23.551 -93.415 1.00 55.97 235 THR A C 1
ATOM 1833 O O . THR A 1 235 ? 40.310 23.478 -93.036 1.00 55.97 235 THR A O 1
ATOM 1836 N N . SER A 1 236 ? 42.188 24.684 -93.331 1.00 57.19 236 SER A N 1
ATOM 1837 C CA . SER A 1 236 ? 41.622 25.940 -92.808 1.00 57.19 236 SER A CA 1
ATOM 1838 C C . SER A 1 236 ? 40.482 26.454 -93.701 1.00 57.19 236 SER A C 1
ATOM 1840 O O . SER A 1 236 ? 39.372 26.702 -93.227 1.00 57.19 236 SER A O 1
ATOM 1842 N N . THR A 1 237 ? 40.695 26.473 -95.023 1.00 58.28 237 THR A N 1
ATOM 1843 C CA . THR A 1 237 ? 39.666 26.889 -95.991 1.00 58.28 237 THR A CA 1
ATOM 1844 C C . THR A 1 237 ? 38.486 25.910 -96.039 1.00 58.28 237 THR A C 1
ATOM 1846 O O . THR A 1 237 ? 37.334 26.316 -96.184 1.00 58.28 237 THR A O 1
ATOM 1849 N N . SER A 1 238 ? 38.730 24.603 -95.884 1.00 63.09 238 SER A N 1
ATOM 1850 C CA . SER A 1 238 ? 37.654 23.608 -95.816 1.00 63.09 238 SER A CA 1
ATOM 1851 C C . SER A 1 238 ? 36.822 23.720 -94.534 1.00 63.09 238 SER A C 1
ATOM 1853 O O . SER A 1 238 ? 35.621 23.455 -94.587 1.00 63.09 238 SER A O 1
ATOM 1855 N N . MET A 1 239 ? 37.423 24.088 -93.399 1.00 61.53 239 MET A N 1
ATOM 1856 C CA . MET A 1 239 ? 36.698 24.285 -92.139 1.00 61.53 239 MET A CA 1
ATOM 1857 C C . MET A 1 239 ? 35.810 25.533 -92.191 1.00 61.53 239 MET A C 1
ATOM 1859 O O . MET A 1 239 ? 34.640 25.447 -91.817 1.00 61.53 239 MET A O 1
ATOM 1863 N N . GLU A 1 240 ? 36.291 26.633 -92.777 1.00 64.75 240 GLU A N 1
ATOM 1864 C CA . GLU A 1 240 ? 35.463 27.818 -93.056 1.00 64.75 240 GLU A CA 1
ATOM 1865 C C . GLU A 1 240 ? 34.280 27.497 -93.989 1.00 64.75 240 GLU A C 1
ATOM 1867 O O . GLU A 1 240 ? 33.147 27.901 -93.724 1.00 64.75 240 GLU A O 1
ATOM 1872 N N . ASN A 1 241 ? 34.497 26.682 -95.026 1.00 68.06 241 ASN A N 1
ATOM 1873 C CA . ASN A 1 241 ? 33.441 26.272 -95.962 1.00 68.06 241 ASN A CA 1
ATOM 1874 C C . ASN A 1 241 ? 32.385 25.335 -95.338 1.00 68.06 241 ASN A C 1
ATOM 1876 O O . ASN A 1 241 ? 31.245 25.275 -95.809 1.00 68.06 241 ASN A O 1
ATOM 1880 N N . ILE A 1 242 ? 32.723 24.584 -94.282 1.00 69.44 242 ILE A N 1
ATOM 1881 C CA . ILE A 1 242 ? 31.755 23.734 -93.565 1.00 69.44 242 ILE A CA 1
ATOM 1882 C C . ILE A 1 242 ? 30.779 24.594 -92.749 1.00 69.44 242 ILE A C 1
ATOM 1884 O O . ILE A 1 242 ? 29.604 24.233 -92.637 1.00 69.44 242 ILE A O 1
ATOM 1888 N N . ALA A 1 243 ? 31.210 25.766 -92.267 1.00 66.94 243 ALA A N 1
ATOM 1889 C CA . ALA A 1 243 ? 30.352 26.689 -91.528 1.00 66.94 243 ALA A CA 1
ATOM 1890 C C . ALA A 1 243 ? 29.147 27.186 -92.351 1.00 66.94 243 ALA A C 1
ATOM 1892 O O . ALA A 1 2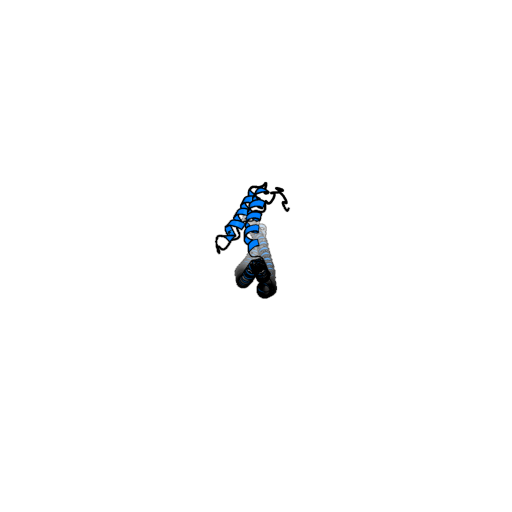43 ? 28.074 27.455 -91.800 1.00 66.94 243 ALA A O 1
ATOM 1893 N N . GLU A 1 244 ? 29.293 27.262 -93.678 1.00 69.38 244 GLU A N 1
ATOM 1894 C CA . GLU A 1 244 ? 28.221 27.658 -94.597 1.00 69.38 244 GLU A CA 1
ATOM 1895 C C . GLU A 1 244 ? 27.079 26.635 -94.671 1.00 69.38 244 GLU A C 1
ATOM 1897 O O . GLU A 1 244 ? 25.955 26.999 -95.021 1.00 69.38 244 GLU A O 1
ATOM 1902 N N . ARG A 1 245 ? 27.330 25.375 -94.289 1.00 70.69 245 ARG A N 1
ATOM 1903 C CA . ARG A 1 245 ? 26.350 24.278 -94.349 1.00 70.69 245 ARG A CA 1
ATOM 1904 C C . ARG A 1 245 ? 25.516 24.115 -93.079 1.00 70.69 245 ARG A C 1
ATOM 1906 O O . ARG A 1 245 ? 24.549 23.358 -93.103 1.00 70.69 245 ARG A O 1
ATOM 1913 N N . TYR A 1 246 ? 25.848 24.816 -91.994 1.00 78.56 246 TYR A N 1
ATOM 1914 C CA . TYR A 1 246 ? 25.042 24.775 -90.774 1.00 78.56 246 TYR A CA 1
ATOM 1915 C C . TYR A 1 246 ? 23.778 25.611 -90.915 1.00 78.56 246 TYR A C 1
ATOM 1917 O O . TYR A 1 246 ? 23.818 26.806 -91.244 1.00 78.56 246 TYR A O 1
ATOM 1925 N N . THR A 1 247 ? 22.660 24.977 -90.594 1.00 76.12 247 THR A N 1
ATOM 1926 C CA . THR A 1 247 ? 21.331 25.587 -90.600 1.00 76.12 247 THR A CA 1
ATOM 1927 C C . THR A 1 247 ? 20.915 26.113 -89.228 1.00 76.12 247 THR A C 1
ATOM 1929 O O . THR A 1 247 ? 20.094 27.026 -89.180 1.00 76.12 247 THR A O 1
ATOM 1932 N N . MET A 1 248 ? 21.480 25.607 -88.119 1.00 76.94 248 MET A N 1
ATOM 1933 C CA . MET A 1 248 ? 21.175 26.113 -86.772 1.00 76.94 248 MET A CA 1
ATOM 1934 C C . MET A 1 248 ? 22.255 27.059 -86.228 1.00 76.94 248 MET A C 1
ATOM 1936 O O . MET A 1 248 ? 23.455 26.857 -86.415 1.00 76.94 248 MET A O 1
ATOM 1940 N N . MET A 1 249 ? 21.825 28.095 -85.496 1.00 69.00 249 MET A N 1
ATOM 1941 C CA . MET A 1 249 ? 22.738 29.069 -84.881 1.00 69.00 249 MET A CA 1
ATOM 1942 C C . MET A 1 249 ? 23.594 28.440 -83.771 1.00 69.00 249 MET A C 1
ATOM 1944 O O . MET A 1 249 ? 24.764 28.786 -83.643 1.00 69.00 249 MET A O 1
ATOM 1948 N N . SER A 1 250 ? 23.055 27.483 -83.009 1.00 71.00 250 SER A N 1
ATOM 1949 C CA . SER A 1 250 ? 23.799 26.729 -81.987 1.00 71.00 250 SER A CA 1
ATOM 1950 C C . SER A 1 250 ? 24.988 25.963 -82.581 1.00 71.00 250 SER A C 1
ATOM 1952 O O . SER A 1 250 ? 26.081 26.005 -82.023 1.00 71.00 250 SER A O 1
ATOM 1954 N N . GLU A 1 251 ? 24.811 25.343 -83.749 1.00 76.38 251 GLU A N 1
ATOM 1955 C CA . GLU A 1 251 ? 25.873 24.627 -84.470 1.00 76.38 251 GLU A CA 1
ATOM 1956 C C . GLU A 1 251 ? 26.979 25.582 -84.941 1.00 76.38 251 GLU A C 1
ATOM 1958 O O . GLU A 1 251 ? 28.164 25.312 -84.738 1.00 76.38 251 GLU A O 1
ATOM 1963 N N . ARG A 1 252 ? 26.600 26.747 -85.493 1.00 75.00 252 ARG A N 1
ATOM 1964 C CA . ARG A 1 252 ? 27.563 27.791 -85.890 1.00 75.00 252 ARG A CA 1
ATOM 1965 C C . ARG A 1 252 ? 28.346 28.342 -84.703 1.00 75.00 252 ARG A C 1
ATOM 1967 O O . ARG A 1 252 ? 29.531 28.632 -84.848 1.00 75.00 252 ARG A O 1
ATOM 1974 N N . VAL A 1 253 ? 27.705 28.497 -83.546 1.00 73.94 253 VAL A N 1
ATOM 1975 C CA . VAL A 1 253 ? 28.355 28.994 -82.324 1.00 73.94 253 VAL A CA 1
ATOM 1976 C C . VAL A 1 253 ? 29.398 27.999 -81.814 1.00 73.94 253 VAL A C 1
ATOM 1978 O O . VAL A 1 253 ? 30.527 28.413 -81.553 1.00 73.94 253 VAL A O 1
ATOM 1981 N N . VAL A 1 254 ? 29.071 26.704 -81.751 1.00 71.69 254 VAL A N 1
ATOM 1982 C CA . VAL A 1 254 ? 30.023 25.655 -81.335 1.00 71.69 254 VAL A CA 1
ATOM 1983 C C . VAL A 1 254 ? 31.204 25.568 -82.306 1.00 71.69 254 VAL A C 1
ATOM 1985 O O . VAL A 1 254 ? 32.355 25.547 -81.876 1.00 71.69 254 VAL A O 1
ATOM 1988 N N . HIS A 1 255 ? 30.945 25.586 -83.615 1.00 74.38 255 HIS A N 1
ATOM 1989 C CA . HIS A 1 255 ? 32.001 25.553 -84.629 1.00 74.38 255 HIS A CA 1
ATOM 1990 C C . HIS A 1 255 ? 32.938 26.773 -84.533 1.00 74.38 255 HIS A C 1
ATOM 1992 O O . HIS A 1 255 ? 34.159 26.616 -84.510 1.00 74.38 255 HIS A O 1
ATOM 1998 N N . ASN A 1 256 ? 32.386 27.985 -84.383 1.00 70.38 256 ASN A N 1
ATOM 1999 C CA . ASN A 1 256 ? 33.187 29.202 -84.197 1.00 70.38 256 ASN A CA 1
ATOM 2000 C C . ASN A 1 256 ? 33.979 29.206 -82.883 1.00 70.38 256 ASN A C 1
ATOM 2002 O O . ASN A 1 256 ? 35.076 29.762 -82.846 1.00 70.38 256 ASN A O 1
ATOM 2006 N N . GLN A 1 257 ? 33.451 28.606 -81.813 1.00 69.06 257 GLN A N 1
ATOM 2007 C CA . GLN A 1 257 ? 34.194 28.436 -80.561 1.00 69.06 257 GLN A CA 1
ATOM 2008 C C . GLN A 1 257 ? 35.390 27.494 -80.734 1.00 69.06 257 GLN A C 1
ATOM 2010 O O . GLN A 1 257 ? 36.457 27.785 -80.203 1.00 69.06 257 GLN A O 1
ATOM 2015 N N . PHE A 1 258 ? 35.250 26.416 -81.510 1.00 64.69 258 PHE A N 1
ATOM 2016 C CA . PHE A 1 258 ? 36.351 25.488 -81.787 1.00 64.69 258 PHE A CA 1
ATOM 2017 C C . PHE A 1 258 ? 37.441 26.092 -82.680 1.00 64.69 258 PHE A C 1
ATOM 2019 O O . PHE A 1 258 ? 38.621 25.904 -82.394 1.00 64.69 258 PHE A O 1
ATOM 2026 N N . ILE A 1 259 ? 37.070 26.850 -83.719 1.00 65.81 259 ILE A N 1
ATOM 2027 C CA . ILE A 1 259 ? 38.055 27.510 -84.591 1.00 65.81 259 ILE A CA 1
ATOM 2028 C C . ILE A 1 259 ? 38.793 28.628 -83.841 1.00 65.81 259 ILE A C 1
ATOM 2030 O O . ILE A 1 259 ? 40.021 28.664 -83.858 1.00 65.81 259 ILE A O 1
ATOM 2034 N N . LYS A 1 260 ? 38.079 29.492 -83.103 1.00 57.47 260 LYS A N 1
ATOM 2035 C CA . LYS A 1 260 ? 38.712 30.581 -82.331 1.00 57.47 260 LYS A CA 1
ATOM 2036 C C . LYS A 1 260 ? 39.480 30.094 -81.102 1.00 57.47 260 LYS A C 1
ATOM 2038 O O . LYS A 1 260 ? 40.475 30.709 -80.725 1.00 57.47 260 LYS A O 1
ATOM 2043 N N . GLY A 1 261 ? 39.057 28.984 -80.494 1.00 50.06 261 GLY A N 1
ATOM 2044 C CA . GLY A 1 261 ? 39.772 28.345 -79.388 1.00 50.06 261 GLY A CA 1
ATOM 2045 C C . GLY A 1 261 ? 41.142 27.786 -79.786 1.00 50.06 261 GLY A C 1
ATOM 2046 O O . GLY A 1 261 ? 41.977 27.565 -78.916 1.00 50.06 261 GLY A O 1
ATOM 2047 N N . ASN A 1 262 ? 41.398 27.604 -81.085 1.00 47.59 262 ASN A N 1
ATOM 2048 C CA . ASN A 1 262 ? 42.695 27.165 -81.597 1.00 47.59 262 ASN A CA 1
ATOM 2049 C C . ASN A 1 262 ? 43.673 28.334 -81.858 1.00 47.59 262 ASN A C 1
ATOM 2051 O O . ASN A 1 262 ? 44.870 28.099 -81.991 1.00 47.59 262 ASN A O 1
ATOM 2055 N N . GLU A 1 263 ? 43.196 29.587 -81.890 1.00 42.88 263 GLU A N 1
ATOM 2056 C CA . GLU A 1 263 ? 44.040 30.791 -82.033 1.00 42.88 263 GLU A CA 1
ATOM 2057 C C . GLU A 1 263 ? 44.424 31.432 -80.687 1.00 42.88 263 GLU A C 1
ATOM 2059 O O . GLU A 1 263 ? 45.355 32.233 -80.621 1.00 42.88 263 GLU A O 1
ATOM 2064 N N . SER A 1 264 ? 43.746 31.072 -79.593 1.00 33.69 264 SER A N 1
ATOM 2065 C CA . SER A 1 264 ? 44.018 31.601 -78.250 1.00 33.69 264 SER A CA 1
ATOM 2066 C C . SER A 1 264 ? 44.497 30.477 -77.337 1.00 33.69 264 SER A C 1
ATOM 2068 O O . SER A 1 264 ? 43.721 29.627 -76.912 1.00 33.69 264 SER A O 1
ATOM 2070 N N . GLY A 1 265 ? 45.800 30.454 -77.057 1.00 33.25 265 GLY A N 1
ATOM 2071 C CA . GLY A 1 265 ? 46.405 29.487 -76.150 1.00 33.25 265 GLY A CA 1
ATOM 2072 C C . GLY A 1 265 ? 45.735 29.460 -74.773 1.00 33.25 265 GLY A C 1
ATOM 2073 O O . GLY A 1 265 ? 45.443 30.499 -74.195 1.00 33.25 265 GLY A O 1
ATOM 2074 N N . THR A 1 266 ? 45.560 28.243 -74.250 1.00 40.19 266 THR A N 1
ATOM 2075 C CA . THR A 1 266 ? 45.406 27.916 -72.822 1.00 40.19 266 THR A CA 1
ATOM 2076 C C . THR A 1 266 ? 44.522 28.858 -71.998 1.00 40.19 266 THR A C 1
ATOM 2078 O O . THR A 1 266 ? 45.037 29.655 -71.219 1.00 40.19 266 THR A O 1
ATOM 2081 N N . GLU A 1 267 ? 43.206 28.658 -72.028 1.00 30.70 267 GLU A N 1
ATOM 2082 C CA . GLU A 1 267 ? 42.370 28.969 -70.865 1.00 30.70 267 GLU A CA 1
ATOM 2083 C C . GLU A 1 267 ? 41.569 27.733 -70.450 1.00 30.70 267 GLU A C 1
ATOM 2085 O O . GLU A 1 267 ? 40.915 27.070 -71.255 1.00 30.70 267 GLU A O 1
ATOM 2090 N N . GLN A 1 268 ? 41.710 27.385 -69.170 1.00 36.16 268 GLN A N 1
ATOM 2091 C CA . GL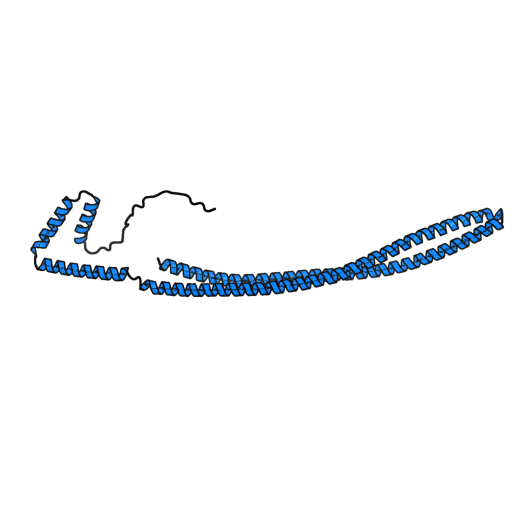N A 1 268 ? 40.980 26.323 -68.488 1.00 36.16 268 GLN A CA 1
ATOM 2092 C C . GLN A 1 268 ? 39.473 26.498 -68.702 1.00 36.16 268 GLN A C 1
ATOM 2094 O O . GLN A 1 268 ? 38.910 27.526 -68.340 1.00 36.16 268 GLN A O 1
ATOM 2099 N N . MET A 1 269 ? 38.807 25.475 -69.236 1.00 33.00 269 MET A N 1
ATOM 2100 C CA . MET A 1 269 ? 37.347 25.440 -69.270 1.00 33.00 269 MET A CA 1
ATOM 2101 C C . MET A 1 269 ? 36.815 24.813 -67.976 1.00 33.00 269 MET A C 1
ATOM 2103 O O . MET A 1 269 ? 36.924 23.606 -67.762 1.00 33.00 269 MET A O 1
ATOM 2107 N N . GLU A 1 270 ? 36.229 25.656 -67.124 1.00 28.55 270 GLU A N 1
ATOM 2108 C CA . GLU A 1 270 ? 35.239 25.272 -66.110 1.00 28.55 270 GLU A CA 1
ATOM 2109 C C . GLU A 1 270 ? 34.012 24.632 -66.797 1.00 28.55 270 GLU A C 1
ATOM 2111 O O . GLU A 1 270 ? 33.547 25.151 -67.822 1.00 28.55 270 GLU A O 1
ATOM 2116 N N . PRO A 1 271 ? 33.449 23.527 -66.269 1.00 33.19 271 PRO A N 1
ATOM 2117 C CA . PRO A 1 271 ? 32.315 22.847 -66.883 1.00 33.19 271 PRO A CA 1
ATOM 2118 C C . PRO A 1 271 ? 31.030 23.659 -66.673 1.00 33.19 271 PRO A C 1
ATOM 2120 O O . PRO A 1 271 ? 30.321 23.510 -65.678 1.00 33.19 271 PRO A O 1
ATOM 2123 N N . SER A 1 272 ? 30.700 24.522 -67.632 1.00 34.19 272 SER A N 1
ATOM 2124 C CA . SER A 1 272 ? 29.419 25.226 -67.656 1.00 34.19 272 SER A CA 1
ATOM 2125 C C . SER A 1 272 ? 28.325 24.314 -68.220 1.00 34.19 272 SER A C 1
ATOM 2127 O O . SER A 1 272 ? 28.266 24.032 -69.411 1.00 34.19 272 SER A O 1
ATOM 2129 N N . GLN A 1 273 ? 27.471 23.852 -67.303 1.00 33.16 273 GLN A N 1
ATOM 2130 C CA . GLN A 1 273 ? 26.034 23.611 -67.469 1.00 33.16 273 GLN A CA 1
ATOM 2131 C C . GLN A 1 273 ? 25.587 22.955 -68.785 1.00 33.16 273 GLN A C 1
ATOM 2133 O O . GLN A 1 273 ? 25.091 23.604 -69.704 1.00 33.16 273 GLN A O 1
ATOM 2138 N N . ILE A 1 274 ? 25.605 21.622 -68.792 1.00 32.31 274 ILE A N 1
ATOM 2139 C CA . ILE A 1 274 ? 24.631 20.856 -69.573 1.00 32.31 274 ILE A CA 1
ATOM 2140 C C . ILE A 1 274 ? 23.282 21.038 -68.866 1.00 32.31 274 ILE A C 1
ATOM 2142 O O . ILE A 1 274 ? 22.999 20.377 -67.866 1.00 32.31 274 ILE A O 1
ATOM 2146 N N . ILE A 1 275 ? 22.470 21.977 -69.350 1.00 33.28 275 ILE A N 1
ATOM 2147 C CA . ILE A 1 275 ? 21.048 22.037 -69.011 1.00 33.28 275 ILE A CA 1
ATOM 2148 C C . ILE A 1 275 ? 20.403 20.832 -69.701 1.00 33.28 275 ILE A C 1
ATOM 2150 O O . ILE A 1 275 ? 20.205 20.828 -70.913 1.00 33.28 275 ILE A O 1
ATOM 2154 N N . ILE A 1 276 ? 20.145 19.776 -68.931 1.00 34.31 276 ILE A N 1
ATOM 2155 C CA . ILE A 1 276 ? 19.216 18.723 -69.331 1.00 34.31 276 ILE A CA 1
ATOM 2156 C C . ILE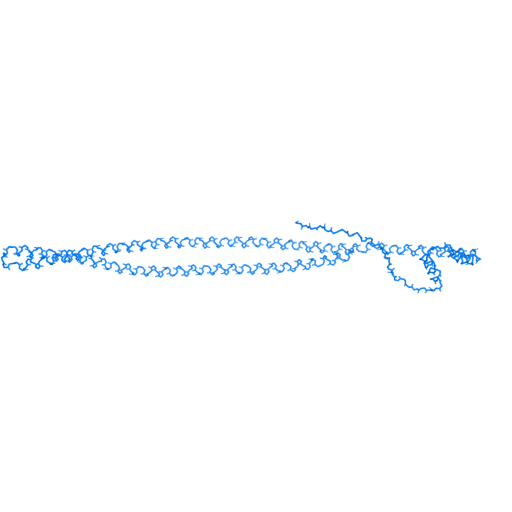 A 1 276 ? 17.827 19.311 -69.101 1.00 34.31 276 ILE A C 1
ATOM 2158 O O . ILE A 1 276 ? 17.429 19.495 -67.950 1.00 34.31 276 ILE A O 1
ATOM 2162 N N . ASP A 1 277 ? 17.117 19.619 -70.187 1.00 30.08 277 ASP A N 1
ATOM 2163 C CA . ASP A 1 277 ? 15.672 19.837 -70.154 1.00 30.08 277 ASP A CA 1
ATOM 2164 C C . ASP A 1 277 ? 15.032 18.590 -69.534 1.00 30.08 277 ASP A C 1
ATOM 2166 O O . ASP A 1 277 ? 14.889 17.538 -70.160 1.00 30.08 277 ASP A O 1
ATOM 2170 N N . THR A 1 278 ? 14.715 18.691 -68.249 1.00 33.47 278 THR A N 1
ATOM 2171 C CA . THR A 1 278 ? 13.871 17.730 -67.557 1.00 33.47 278 THR A CA 1
ATOM 2172 C C . THR A 1 278 ? 12.449 18.184 -67.816 1.00 33.47 278 THR A C 1
ATOM 2174 O O . THR A 1 278 ? 12.003 19.209 -67.308 1.00 33.47 278 THR A O 1
ATOM 2177 N N . VAL A 1 279 ? 11.759 17.425 -68.666 1.00 36.69 279 VAL A N 1
ATOM 2178 C CA . VAL A 1 279 ? 10.303 17.454 -68.772 1.00 36.69 279 VAL A CA 1
ATOM 2179 C C . VAL A 1 279 ? 9.751 17.308 -67.356 1.00 36.69 279 VAL A C 1
ATOM 2181 O O . VAL A 1 279 ? 9.964 16.291 -66.698 1.00 36.69 279 VAL A O 1
ATOM 2184 N N . VAL A 1 280 ? 9.113 18.373 -66.879 1.00 37.59 280 VAL A N 1
ATOM 2185 C CA . VAL A 1 280 ? 8.291 18.375 -65.674 1.00 37.59 280 VAL A CA 1
ATOM 2186 C C . VAL A 1 280 ? 7.078 17.512 -65.995 1.00 37.59 280 VAL A C 1
ATOM 2188 O O . VAL A 1 280 ? 6.182 17.964 -66.704 1.00 37.59 280 VAL A O 1
ATOM 2191 N N . ASP A 1 281 ? 7.090 16.267 -65.527 1.00 34.88 281 ASP A N 1
ATOM 2192 C CA . ASP A 1 281 ? 5.864 15.496 -65.358 1.00 34.88 281 ASP A CA 1
ATOM 2193 C C . ASP A 1 281 ? 5.394 15.745 -63.924 1.00 34.88 281 ASP A C 1
ATOM 2195 O O . ASP A 1 281 ? 5.990 15.295 -62.940 1.00 34.88 281 ASP A O 1
ATOM 2199 N N . ASP A 1 282 ? 4.400 16.619 -63.847 1.00 38.44 282 ASP A N 1
ATOM 2200 C CA . ASP A 1 282 ? 3.575 16.887 -62.686 1.00 38.44 282 ASP A CA 1
ATOM 2201 C C . ASP A 1 282 ? 2.624 15.700 -62.538 1.00 38.44 282 ASP A C 1
ATOM 2203 O O . ASP A 1 282 ? 1.628 15.617 -63.248 1.00 38.44 282 ASP A O 1
ATOM 2207 N N . ASP A 1 283 ? 2.942 14.768 -61.642 1.00 35.53 283 ASP A N 1
ATOM 2208 C CA . ASP A 1 283 ? 1.903 13.943 -61.040 1.00 35.53 283 ASP A CA 1
ATOM 2209 C C . ASP A 1 283 ? 2.154 13.798 -59.542 1.00 35.53 283 ASP A C 1
ATOM 2211 O O . ASP A 1 283 ? 3.115 13.210 -59.034 1.00 35.53 283 ASP A O 1
ATOM 2215 N N . SER A 1 284 ? 1.251 14.461 -58.845 1.00 40.16 284 SER A N 1
ATOM 2216 C CA . SER A 1 284 ? 1.095 14.549 -57.415 1.00 40.16 284 SER A CA 1
ATOM 2217 C C . SER A 1 284 ? 0.490 13.249 -56.860 1.00 40.16 284 SER A C 1
ATOM 2219 O O . SER A 1 284 ? -0.144 12.474 -57.566 1.00 40.16 284 SER A O 1
ATOM 2221 N N . ASN A 1 285 ? 0.613 13.090 -55.540 1.00 38.38 285 ASN A N 1
ATOM 2222 C CA . ASN A 1 285 ? -0.139 12.175 -54.668 1.00 38.38 285 ASN A CA 1
ATOM 2223 C C . ASN A 1 285 ? 0.288 10.705 -54.598 1.00 38.38 285 ASN A C 1
ATOM 2225 O O . ASN A 1 285 ? -0.263 9.841 -55.272 1.00 38.38 285 ASN A O 1
ATOM 2229 N N . ILE A 1 286 ? 1.079 10.398 -53.563 1.00 40.16 286 ILE A N 1
ATOM 2230 C CA . ILE A 1 286 ? 0.776 9.246 -52.703 1.00 40.16 286 ILE A CA 1
ATOM 2231 C C . ILE A 1 286 ? 0.824 9.712 -51.242 1.00 40.16 286 ILE A C 1
ATOM 2233 O O . ILE A 1 286 ? 1.892 9.833 -50.642 1.00 40.16 286 ILE A O 1
ATOM 2237 N N . GLU A 1 287 ? -0.357 9.993 -50.684 1.00 41.44 287 GLU A N 1
ATOM 2238 C CA . GLU A 1 287 ? -0.603 9.939 -49.242 1.00 41.44 287 GLU A CA 1
ATOM 2239 C C . GLU A 1 287 ? -0.452 8.481 -48.787 1.00 41.44 287 GLU A C 1
ATOM 2241 O O . GLU A 1 287 ? -1.118 7.587 -49.312 1.00 41.44 287 GLU A O 1
ATOM 2246 N N . PHE A 1 288 ? 0.417 8.235 -47.807 1.00 39.59 288 PHE A N 1
ATOM 2247 C CA . PHE A 1 288 ? 0.399 6.991 -47.046 1.00 39.59 288 PHE A CA 1
ATOM 2248 C C . PHE A 1 288 ? -0.495 7.188 -45.820 1.00 39.59 288 PHE A C 1
ATOM 2250 O O . PHE A 1 288 ? -0.172 7.984 -44.936 1.00 39.59 288 PHE A O 1
ATOM 2257 N N . PHE A 1 289 ? -1.615 6.462 -45.813 1.00 45.75 289 PHE A N 1
ATOM 2258 C CA . PHE A 1 289 ? -2.294 6.023 -44.594 1.00 45.75 289 PHE A CA 1
ATOM 2259 C C . PHE A 1 289 ? -1.397 5.072 -43.792 1.00 45.75 289 PHE A C 1
ATOM 2261 O O . PHE A 1 289 ? -0.643 4.298 -44.430 1.00 45.75 289 PHE A O 1
#